Protein AF-0000000075628994 (afdb_homodimer)

Organism: Aeropyrum pernix (strain ATCC 700893 / DSM 11879 / JCM 9820 / NBRC 100138 / K1) (NCBI:txid272557)

Secondary structure (DSSP, 8-state):
--HHHHTHHHHHHHHHHHHHHHHHHHTTTT--TTTS-GGGGGSTTSSSTHHHHHHHHHHHHHHHHHTHHHHHT-SSHHHHHHHHHHHHHHHHHHHHHHS-TTSTTHHHHHHHHHHHHHHHHHHHHHHHHHHS-SHHHHHHHHHHHHHHHHHHHHHHHT--S-HHHHHHHHHHHHHHHHHHHHHHHHH---/--HHHHTHHHHHHHHHHHHHHHHHHHTTTT--TTTS-GGGGGSTTSSSHHHHHHHHHHHHHHHHHHTHHHHHT-SSHHHHHHHHHHHHHHHHHHHHHHS-TTSTTHHHHHHHHHHHHHHHHHHHHHHHHHHS-SHHHHHHHHHHHHHHHHHHHHHHHT--S-HHHHHHHHHHHHHHHHHHHHHHHHH---

Foldseek 3Di:
DLQVLLVLLLVLLVLLVVLLVVLCVQAVVPDDLLAEASLVSLDPPHDPNLSNLVSQLVSLVSQLSSLVLQCVLAPDVLSVVLSVLSNVLSVLSNVLSVAGPPGPPNVVSVVVSLVSLLSSQLSNLVRLCVVPVDDLSVVSNVLSVVQVVVLVVCCVPVRRSYNSRSVVSSSVSSSSSSVSSSVSSVPRPD/DLPVLLVLLLVLLVLLVVLLVVLCVQAVVPDDLLAEASLVSLDPPHDPNLSNLVSQLVSLVSQLSSLVLQCVLAPDVLSVVLSVLSNVLSVLSNVLSVAGPPGDCNVVSVVVSLVSLLSSQLSNLVRLCVVPVDDLSVVSNVLSVVQVVVLVVCCVPVRRSYNSRSVVSSSVSSSSSSVSSSVSSVPRPD

Radius of gyration: 21.58 Å; Cα contacts (8 Å, |Δi|>4): 648; chains: 2; bounding box: 59×48×50 Å

Sequence (380 aa):
MNRPFCILGPAAALVAWLVIGVSWAVNSDWFVFTEHAFSDLGGVKARMPWIYNYGLILVGLLVTLYSLCPYRAAVERLEAFGSGLLLTAGLFLALIGVYPAGTRPHVFVSTWFFLQMDMALVALSLGAYRACRNLANMAALALSLAAFPVYILIGITLGWPSAAVAEAYGIVVIDIVVIILTLDYLRRRVMNRPFCILGPAAALVAWLVIGVSWAVNSDWFVFTEHAFSDLGGVKARMPWIYNYGLILVGLLVTLYSLCPYRAAVERLEAFGSGLLLTAGLFLALIGVYPAGTRPHVFVSTWFFLQMDMALVALSLGAYRACRNLANMAALALSLAAFPVYILIGITLGWPSAAVAEAYGIVVIDIVVIILTLDYLRRRV

InterPro domains:
  IPR009339 Protein of unknown function DUF998 [PF06197] (11-183)

pLDDT: mean 97.24, std 4.62, range [60.12, 98.94]

Nearest PDB structures (foldseek):
  1xwm-assembly1_A-2  TM=1.894E-01  e=5.827E+00  Geobacillus stearothermophilus
  1xwm-assembly1_A-2  TM=1.894E-01  e=4.112E+00  Geobacillus stearothermophilus

Solvent-accessible surface area (backbone atoms only — not comparable to full-atom values): 17589 Å² total; per-residue (Å²): 124,59,55,75,33,35,55,28,42,58,47,24,48,52,49,44,52,48,29,52,49,53,32,46,62,66,28,54,89,75,64,43,65,62,67,34,42,67,52,48,35,28,15,87,84,28,55,68,20,60,51,31,20,54,37,30,30,51,30,10,50,31,33,30,51,18,20,50,18,48,39,71,51,41,82,34,58,45,16,12,17,13,18,26,25,27,28,52,19,10,52,28,37,19,44,32,24,76,26,29,45,91,38,89,53,18,70,58,38,47,54,48,21,55,53,35,37,43,54,11,41,33,33,31,22,47,19,44,23,72,64,46,82,43,69,64,32,46,50,29,27,52,49,35,64,42,48,60,60,50,52,52,51,41,46,74,70,76,42,61,73,13,57,24,47,51,48,48,54,53,50,51,53,52,43,54,35,48,47,51,50,38,55,50,49,69,67,47,92,101,125,59,54,77,32,34,54,28,42,57,46,23,48,52,50,44,54,49,29,52,49,53,32,44,63,67,28,52,88,74,63,42,64,63,68,33,43,66,52,48,37,27,15,89,84,28,56,68,20,59,51,31,19,55,39,31,29,51,29,9,50,31,32,30,51,17,20,50,19,47,39,70,52,43,82,32,57,46,15,12,17,13,17,26,25,28,29,50,19,11,51,28,37,18,43,32,23,74,31,30,45,90,41,86,58,19,66,56,38,47,53,46,22,54,53,36,37,44,54,12,42,34,34,30,22,47,19,44,24,72,64,45,83,45,68,63,32,47,48,29,26,50,48,34,63,42,48,60,59,50,53,51,51,41,46,75,69,75,42,60,73,14,57,24,48,52,47,48,54,53,50,51,53,50,45,54,36,47,46,50,50,38,54,50,50,68,65,47,91,100

Structure (mmCIF, N/CA/C/O backbone):
data_AF-0000000075628994-model_v1
#
loop_
_entity.id
_entity.type
_entity.pdbx_description
1 polymer 'DUF998 domain-containing protein'
#
loop_
_atom_site.group_PDB
_atom_site.id
_atom_site.type_symbol
_atom_site.label_atom_id
_atom_site.label_alt_id
_atom_site.label_comp_id
_atom_site.label_asym_id
_atom_site.label_entity_id
_atom_site.label_seq_id
_atom_site.pdbx_PDB_ins_code
_atom_site.Cartn_x
_atom_site.Cartn_y
_atom_site.Cartn_z
_atom_site.occupancy
_atom_site.B_iso_or_equiv
_atom_site.auth_seq_id
_atom_site.auth_comp_id
_atom_site.auth_asym_id
_atom_site.auth_atom_id
_atom_site.pdbx_PDB_model_num
ATOM 1 N N . MET A 1 1 ? 16.266 14.969 17.188 1 60.25 1 MET A N 1
ATOM 2 C CA . MET A 1 1 ? 17.188 14.68 16.094 1 60.25 1 MET A CA 1
ATOM 3 C C . MET A 1 1 ? 16.766 13.43 15.344 1 60.25 1 MET A C 1
ATOM 5 O O . MET A 1 1 ? 16.469 12.398 15.953 1 60.25 1 MET A O 1
ATOM 9 N N . ASN A 1 2 ? 16.266 13.469 14.039 1 79.12 2 ASN A N 1
ATOM 10 C CA . ASN A 1 2 ? 15.664 12.453 13.172 1 79.12 2 ASN A CA 1
ATOM 11 C C . ASN A 1 2 ? 16.719 11.523 12.578 1 79.12 2 ASN A C 1
ATOM 13 O O . ASN A 1 2 ? 16.391 10.617 11.812 1 79.12 2 ASN A O 1
ATOM 17 N N . ARG A 1 3 ? 17.969 11.602 13.18 1 84.25 3 ARG A N 1
ATOM 18 C CA . ARG A 1 3 ? 19.141 11.031 12.523 1 84.25 3 ARG A CA 1
ATOM 19 C C . ARG A 1 3 ? 19.062 9.508 12.508 1 84.25 3 ARG A C 1
ATOM 21 O O . ARG A 1 3 ? 19.344 8.883 11.484 1 84.25 3 ARG A O 1
ATOM 28 N N . PRO A 1 4 ? 18.625 8.953 13.633 1 90.69 4 PRO A N 1
ATOM 29 C CA . PRO A 1 4 ? 18.672 7.492 13.609 1 90.69 4 PRO A CA 1
ATOM 30 C C . PRO A 1 4 ? 17.781 6.895 12.523 1 90.69 4 PRO A C 1
ATOM 32 O O . PRO A 1 4 ? 18.172 5.922 11.867 1 90.69 4 PRO A O 1
ATOM 35 N N . PHE A 1 5 ? 16.656 7.453 12.305 1 95.88 5 PHE A N 1
ATOM 36 C CA . PHE A 1 5 ? 15.781 6.914 11.281 1 95.88 5 PHE A CA 1
ATOM 37 C C . PHE A 1 5 ? 16.281 7.289 9.883 1 95.88 5 PHE A C 1
ATOM 39 O O . PHE A 1 5 ? 16.094 6.523 8.93 1 95.88 5 PHE A O 1
ATOM 46 N N . CYS A 1 6 ? 16.953 8.391 9.789 1 97.06 6 CYS A N 1
ATOM 47 C CA . CYS A 1 6 ? 17.359 8.883 8.477 1 97.06 6 CYS A CA 1
ATOM 48 C C . CYS A 1 6 ? 18.484 8.039 7.902 1 97.06 6 CYS A C 1
ATOM 50 O O . CYS A 1 6 ? 18.531 7.801 6.695 1 97.06 6 CYS A O 1
ATOM 52 N N . ILE A 1 7 ? 19.344 7.531 8.703 1 96.94 7 ILE A N 1
ATOM 53 C CA . ILE A 1 7 ? 20.484 6.781 8.195 1 96.94 7 ILE A CA 1
ATOM 54 C C . ILE A 1 7 ? 20.031 5.41 7.707 1 96.94 7 ILE A C 1
ATOM 56 O O . ILE A 1 7 ? 20.766 4.723 6.992 1 96.94 7 ILE A O 1
ATOM 60 N N . LEU A 1 8 ? 18.812 5.008 8.078 1 98.44 8 LEU A N 1
ATOM 61 C CA . LEU A 1 8 ? 18.297 3.699 7.703 1 98.44 8 LEU A CA 1
ATOM 62 C C . LEU A 1 8 ? 18.047 3.621 6.203 1 98.44 8 LEU A C 1
ATOM 64 O O . LEU A 1 8 ? 18.078 2.535 5.617 1 98.44 8 LEU A O 1
ATOM 68 N N . GLY A 1 9 ? 17.75 4.762 5.555 1 98.31 9 GLY A N 1
ATOM 69 C CA . GLY A 1 9 ? 17.562 4.766 4.113 1 98.31 9 GLY A CA 1
ATOM 70 C C . GLY A 1 9 ? 18.812 4.344 3.354 1 98.31 9 GLY A C 1
ATOM 71 O O . GLY A 1 9 ? 18.812 3.301 2.693 1 98.31 9 GLY A O 1
ATOM 72 N N . PRO A 1 10 ? 19.906 5.102 3.521 1 98.31 10 PRO A N 1
ATOM 73 C CA . PRO A 1 10 ? 21.172 4.711 2.9 1 98.31 10 PRO A CA 1
ATOM 74 C C . PRO A 1 10 ? 21.656 3.338 3.359 1 98.31 10 PRO A C 1
ATOM 76 O O . PRO A 1 10 ? 22.25 2.594 2.576 1 98.31 10 PRO A O 1
ATOM 79 N N . ALA A 1 11 ? 21.406 3 4.574 1 98.56 11 ALA A N 1
ATOM 80 C CA . ALA A 1 11 ? 21.766 1.673 5.066 1 98.56 11 ALA A CA 1
ATOM 81 C C . ALA A 1 11 ? 21 0.583 4.324 1 98.56 11 ALA A C 1
ATOM 83 O O . ALA A 1 11 ? 21.578 -0.454 3.973 1 98.56 11 ALA A O 1
ATOM 84 N N . ALA A 1 12 ? 19.719 0.81 4.129 1 98.88 12 ALA A N 1
ATOM 85 C CA . ALA A 1 12 ? 18.906 -0.151 3.387 1 98.88 12 ALA A CA 1
ATOM 86 C C . ALA A 1 12 ? 19.453 -0.351 1.975 1 98.8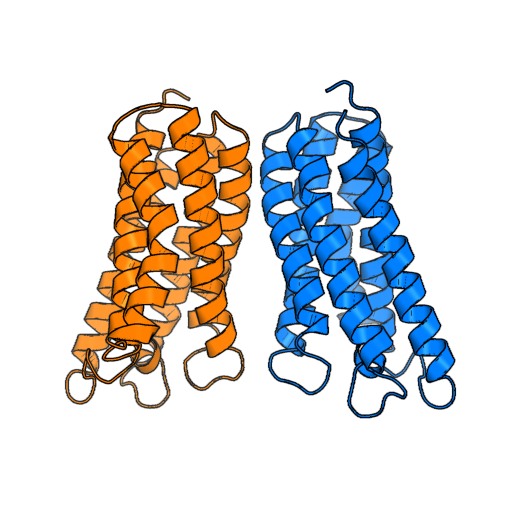8 12 ALA A C 1
ATOM 88 O O . ALA A 1 12 ? 19.5 -1.479 1.478 1 98.88 12 ALA A O 1
ATOM 89 N N . ALA A 1 13 ? 19.812 0.751 1.324 1 98.81 13 ALA A N 1
ATOM 90 C CA . ALA A 1 13 ? 20.406 0.67 -0.012 1 98.81 13 ALA A CA 1
ATOM 91 C C . ALA A 1 13 ? 21.672 -0.179 -0.005 1 98.81 13 ALA A C 1
ATOM 93 O O . ALA A 1 13 ? 21.828 -1.073 -0.839 1 98.81 13 ALA A O 1
ATOM 94 N N . LEU A 1 14 ? 22.516 0.092 0.957 1 98.75 14 LEU A N 1
ATOM 95 C CA . LEU A 1 14 ? 23.766 -0.646 1.066 1 98.75 14 LEU A CA 1
ATOM 96 C C . LEU A 1 14 ? 23.516 -2.129 1.308 1 98.75 14 LEU A C 1
ATOM 98 O O . LEU A 1 14 ? 24.109 -2.984 0.652 1 98.75 14 LEU A O 1
ATOM 102 N N . VAL A 1 15 ? 22.656 -2.445 2.225 1 98.88 15 VAL A N 1
ATOM 103 C CA . VAL A 1 15 ? 22.344 -3.83 2.566 1 98.88 15 VAL A CA 1
ATOM 104 C C . VAL A 1 15 ? 21.719 -4.531 1.363 1 98.88 15 VAL A C 1
ATOM 106 O O . VAL A 1 15 ? 22 -5.707 1.107 1 98.88 15 VAL A O 1
ATOM 109 N N . ALA A 1 16 ? 20.875 -3.828 0.621 1 98.88 16 ALA A N 1
ATOM 110 C CA . ALA A 1 16 ? 20.25 -4.418 -0.56 1 98.88 16 ALA A CA 1
ATOM 111 C C . ALA A 1 16 ? 21.297 -4.875 -1.568 1 98.88 16 ALA A C 1
ATOM 113 O O . ALA A 1 16 ? 21.25 -6 -2.062 1 98.88 16 ALA A O 1
ATOM 114 N N . TRP A 1 17 ? 22.234 -4.023 -1.852 1 98.88 17 TRP A N 1
ATOM 115 C CA . TRP A 1 17 ? 23.25 -4.363 -2.826 1 98.88 17 TRP A CA 1
ATOM 116 C C . TRP A 1 17 ? 24.172 -5.457 -2.289 1 98.88 17 TRP A C 1
ATOM 118 O O . TRP A 1 17 ? 24.672 -6.293 -3.051 1 98.88 17 TRP A O 1
ATOM 128 N N . LEU A 1 18 ? 24.422 -5.449 -1.007 1 98.88 18 LEU A N 1
ATOM 129 C CA . LEU A 1 18 ? 25.203 -6.52 -0.403 1 98.88 18 LEU A CA 1
ATOM 130 C C . LEU A 1 18 ? 24.484 -7.859 -0.53 1 98.88 18 LEU A C 1
ATOM 132 O O . LEU A 1 18 ? 25.109 -8.867 -0.871 1 98.88 18 LEU A O 1
ATOM 136 N N . VAL A 1 19 ? 23.219 -7.875 -0.235 1 98.88 19 VAL 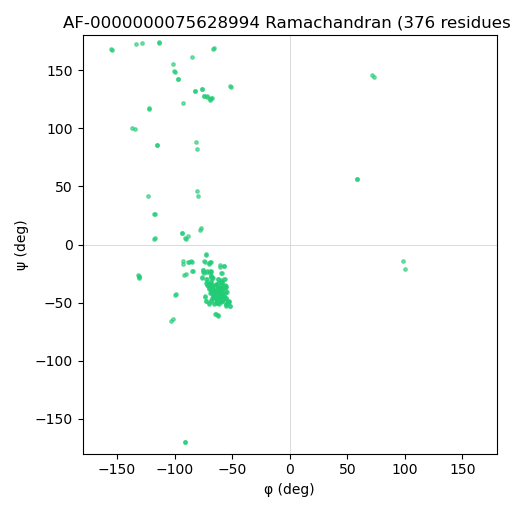A N 1
ATOM 137 C CA . VAL A 1 19 ? 22.406 -9.078 -0.336 1 98.88 19 VAL A CA 1
ATOM 138 C C . VAL A 1 19 ? 22.422 -9.602 -1.771 1 98.88 19 VAL A C 1
ATOM 140 O O . VAL A 1 19 ? 22.656 -10.789 -2.002 1 98.88 19 VAL A O 1
ATOM 143 N N . ILE A 1 20 ? 22.188 -8.695 -2.752 1 98.81 20 ILE A N 1
ATOM 144 C CA . ILE A 1 20 ? 22.203 -9.07 -4.164 1 98.81 20 ILE A CA 1
ATOM 145 C C . ILE A 1 20 ? 23.578 -9.594 -4.551 1 98.81 20 ILE A C 1
ATOM 147 O O . ILE A 1 20 ? 23.688 -10.648 -5.184 1 98.81 20 ILE A O 1
ATOM 151 N N . GLY A 1 21 ? 24.609 -8.875 -4.137 1 98.81 21 GLY A N 1
ATOM 152 C CA . GLY A 1 21 ? 25.969 -9.258 -4.477 1 98.81 21 GLY A CA 1
ATOM 153 C C . GLY A 1 21 ? 26.375 -10.602 -3.906 1 98.81 21 GLY A C 1
ATOM 154 O O . GLY A 1 21 ? 26.953 -11.438 -4.609 1 98.81 21 GLY A O 1
ATOM 155 N N . VAL A 1 22 ? 26.109 -10.828 -2.633 1 98.88 22 VAL A N 1
ATOM 156 C CA . VAL A 1 22 ? 26.453 -12.094 -1.985 1 98.88 22 VAL A CA 1
ATOM 157 C C . VAL A 1 22 ? 25.656 -13.234 -2.613 1 98.88 22 VAL A C 1
ATOM 159 O O . VAL A 1 22 ? 26.203 -14.305 -2.883 1 98.88 22 VAL A O 1
ATOM 162 N N . SER A 1 23 ? 24.375 -13.031 -2.859 1 98.88 23 SER A N 1
ATOM 163 C CA . SER A 1 23 ? 23.547 -14.047 -3.506 1 98.88 23 SER A CA 1
ATOM 164 C C . SER A 1 23 ? 24.078 -14.375 -4.898 1 98.88 23 SER A C 1
ATOM 166 O O . SER A 1 23 ? 24.078 -15.539 -5.305 1 98.88 23 SER A O 1
ATOM 168 N N . TRP A 1 24 ? 24.438 -13.297 -5.598 1 98.69 24 TRP A N 1
ATOM 169 C CA . TRP A 1 24 ? 25 -13.477 -6.934 1 98.69 24 TRP A CA 1
ATOM 170 C C . TRP A 1 24 ? 26.297 -14.273 -6.875 1 98.69 24 TRP A C 1
ATOM 172 O O . TRP A 1 24 ? 26.516 -15.188 -7.672 1 98.69 24 TRP A O 1
ATOM 182 N N . ALA A 1 25 ? 27.156 -13.992 -5.957 1 98.69 25 ALA A N 1
ATOM 183 C CA . ALA A 1 25 ? 28.438 -14.672 -5.816 1 98.69 25 ALA A CA 1
ATOM 184 C C . ALA A 1 25 ? 28.234 -16.156 -5.551 1 98.69 25 ALA A C 1
ATOM 186 O O . ALA A 1 25 ? 28.938 -17 -6.125 1 98.69 25 ALA A O 1
ATOM 187 N N . VAL A 1 26 ? 27.266 -16.547 -4.742 1 98.5 26 VAL A N 1
ATOM 188 C CA . VAL A 1 26 ? 26.984 -17.922 -4.355 1 98.5 26 VAL A CA 1
ATOM 189 C C . VAL A 1 26 ? 26.391 -18.672 -5.539 1 98.5 26 VAL A C 1
ATOM 191 O O . VAL A 1 26 ? 26.5 -19.906 -5.633 1 98.5 26 VAL A O 1
ATOM 194 N N . ASN A 1 27 ? 25.812 -17.953 -6.441 1 98.75 27 ASN A N 1
ATOM 195 C CA . ASN A 1 27 ? 25.125 -18.562 -7.57 1 98.75 27 ASN A CA 1
ATOM 196 C C . ASN A 1 27 ? 25.766 -18.188 -8.898 1 98.75 27 ASN A C 1
ATOM 198 O O . ASN A 1 27 ? 25.094 -18.109 -9.93 1 98.75 27 ASN A O 1
ATOM 202 N N . SER A 1 28 ? 27.047 -17.875 -8.867 1 98.06 28 SER A N 1
ATOM 203 C CA . SER A 1 28 ? 27.766 -17.328 -10.023 1 98.06 28 SER A CA 1
ATOM 204 C C . SER A 1 28 ? 27.906 -18.375 -11.125 1 98.06 28 SER A C 1
ATOM 206 O O . SER A 1 28 ? 28.172 -18.047 -12.273 1 98.06 28 SER A O 1
ATOM 208 N N . ASP A 1 29 ? 27.688 -19.547 -10.82 1 98.19 29 ASP A N 1
ATOM 209 C CA . ASP A 1 29 ? 27.859 -20.625 -11.797 1 98.19 29 ASP A CA 1
ATOM 210 C C . ASP A 1 29 ? 26.719 -20.641 -12.805 1 98.19 29 ASP A C 1
ATOM 212 O O . ASP A 1 29 ? 26.875 -21.141 -13.922 1 98.19 29 ASP A O 1
ATOM 216 N N . TRP A 1 30 ? 25.531 -20.094 -12.438 1 98.06 30 TRP A N 1
ATOM 217 C CA . TRP A 1 30 ? 24.422 -20.203 -13.375 1 98.06 30 TRP A CA 1
ATOM 218 C C . TRP A 1 30 ? 23.734 -18.844 -13.562 1 98.06 30 TRP A C 1
ATOM 220 O O . TRP A 1 30 ? 23.078 -18.609 -14.578 1 98.06 30 TRP A O 1
ATOM 230 N N . PHE A 1 31 ? 23.797 -17.938 -12.586 1 98.44 31 PHE A N 1
ATOM 231 C CA . PHE A 1 31 ? 23.094 -16.672 -12.672 1 98.44 31 PHE A CA 1
ATOM 232 C C . PHE A 1 31 ? 23.766 -15.75 -13.688 1 98.44 31 PHE A C 1
ATOM 234 O O . PHE A 1 31 ? 24.969 -15.453 -13.562 1 98.44 31 PHE A O 1
ATOM 241 N N . VAL A 1 32 ? 22.969 -15.281 -14.586 1 98.56 32 VAL A N 1
ATOM 242 C CA . VAL A 1 32 ? 23.422 -14.328 -15.602 1 98.56 32 VAL A CA 1
ATOM 243 C C . VAL A 1 32 ? 22.594 -13.047 -15.516 1 98.56 32 VAL A C 1
ATOM 245 O O . VAL A 1 32 ? 21.391 -13.062 -15.766 1 98.56 32 VAL A O 1
ATOM 248 N N . PHE A 1 33 ? 23.203 -11.922 -15.203 1 98.19 33 PHE A N 1
ATOM 249 C CA . PHE A 1 33 ? 22.594 -10.633 -14.93 1 98.19 33 PHE A CA 1
ATOM 250 C C . PHE A 1 33 ? 21.703 -10.188 -16.094 1 98.19 33 PHE A C 1
ATOM 252 O O . PHE A 1 33 ? 20.609 -9.656 -15.883 1 98.19 33 PHE A O 1
ATOM 259 N N . THR A 1 34 ? 22.078 -10.484 -17.328 1 98.06 34 THR A N 1
ATOM 260 C CA . THR A 1 34 ? 21.359 -10.023 -18.516 1 98.06 34 THR A CA 1
ATOM 261 C C . THR A 1 34 ? 20.344 -11.07 -18.969 1 98.06 34 THR A C 1
ATOM 263 O O . THR A 1 34 ? 19.734 -10.922 -20.031 1 98.06 34 THR A O 1
ATOM 266 N N . GLU A 1 35 ? 20.109 -12.117 -18.156 1 97.94 35 GLU A N 1
ATOM 267 C CA . GLU A 1 35 ? 19.188 -13.164 -18.562 1 97.94 35 GLU A CA 1
ATOM 268 C C . GLU A 1 35 ? 18.172 -13.477 -17.469 1 97.94 35 GLU A C 1
ATOM 270 O O . GLU A 1 35 ? 17.047 -13.922 -17.75 1 97.94 35 GLU A O 1
ATOM 275 N N . HIS A 1 36 ? 18.562 -13.258 -16.297 1 98.12 36 HIS A N 1
ATOM 276 C CA . HIS A 1 36 ? 17.766 -13.727 -15.172 1 98.12 36 HIS A CA 1
ATOM 277 C C . HIS A 1 36 ? 17.188 -12.555 -14.375 1 98.12 36 HIS A C 1
ATOM 279 O O . HIS A 1 36 ? 17.406 -11.391 -14.734 1 98.12 36 HIS A O 1
ATOM 285 N N . ALA A 1 37 ? 16.375 -12.859 -13.445 1 97.94 37 ALA A N 1
ATOM 286 C CA . ALA A 1 37 ? 15.852 -11.891 -12.484 1 97.94 37 ALA A CA 1
ATOM 287 C C . ALA A 1 37 ? 16.609 -11.977 -11.156 1 97.94 37 ALA A C 1
ATOM 289 O O . ALA A 1 37 ? 17.062 -13.055 -10.766 1 97.94 37 ALA A O 1
ATOM 290 N N . PHE A 1 38 ? 16.734 -10.773 -10.43 1 98.31 38 PHE A N 1
ATOM 291 C CA . PHE A 1 38 ? 17.344 -10.82 -9.102 1 98.31 38 PHE A CA 1
ATOM 292 C C . PHE A 1 38 ? 16.609 -11.812 -8.211 1 98.31 38 PHE A C 1
ATOM 294 O O . PHE A 1 38 ? 17.25 -12.523 -7.418 1 98.31 38 PHE A O 1
ATOM 301 N N . SER A 1 39 ? 15.289 -11.898 -8.359 1 97.12 39 SER A N 1
ATOM 302 C CA . SER A 1 39 ? 14.508 -12.758 -7.477 1 97.12 39 SER A CA 1
ATOM 303 C C . SER A 1 39 ? 14.781 -14.234 -7.754 1 97.12 39 SER A C 1
ATOM 305 O O . SER A 1 39 ? 14.461 -15.094 -6.934 1 97.12 39 SER A O 1
ATOM 307 N N . ASP A 1 40 ? 15.367 -14.602 -8.906 1 98.12 40 ASP A N 1
ATOM 308 C CA . ASP A 1 40 ? 15.812 -15.969 -9.156 1 98.12 40 ASP A CA 1
ATOM 309 C C . ASP A 1 40 ? 16.828 -16.406 -8.109 1 98.12 40 ASP A C 1
ATOM 311 O O . ASP A 1 40 ? 16.953 -17.609 -7.824 1 98.12 40 ASP A O 1
ATOM 315 N N . LEU A 1 41 ? 17.5 -15.445 -7.52 1 98.44 41 LEU A N 1
ATOM 316 C CA . LEU A 1 41 ? 18.516 -15.711 -6.508 1 98.44 41 LEU A CA 1
ATOM 317 C C . LEU A 1 41 ? 17.875 -16.156 -5.203 1 98.44 41 LEU A C 1
ATOM 319 O O . LEU A 1 41 ? 18.562 -16.609 -4.285 1 98.44 41 LEU A O 1
ATOM 323 N N . GLY A 1 42 ? 16.594 -16.078 -5.105 1 98.19 42 GLY A N 1
ATOM 324 C CA . GLY A 1 42 ? 15.82 -16.547 -3.963 1 98.19 42 GLY A CA 1
ATOM 325 C C . GLY A 1 42 ? 14.852 -17.656 -4.312 1 98.19 42 GLY A C 1
ATOM 326 O O . GLY A 1 42 ? 14.023 -18.047 -3.488 1 98.19 42 GLY A O 1
ATOM 327 N N . GLY A 1 43 ? 14.953 -18.062 -5.566 1 97.38 43 GLY A N 1
ATOM 328 C CA . GLY A 1 43 ? 14.023 -19.062 -6.059 1 97.38 43 GLY A CA 1
ATOM 329 C C . GLY A 1 43 ? 14.531 -20.484 -5.887 1 97.38 43 GLY A C 1
ATOM 330 O O . GLY A 1 43 ? 15.516 -20.719 -5.184 1 97.38 43 GLY A O 1
ATOM 331 N N . VAL A 1 44 ? 13.875 -21.484 -6.473 1 95.06 44 VAL A N 1
ATOM 332 C CA . VAL A 1 44 ? 14.086 -22.906 -6.258 1 95.06 44 VAL A CA 1
ATOM 333 C C . VAL A 1 44 ? 15.445 -23.328 -6.812 1 95.06 44 VAL A C 1
ATOM 335 O O . VAL A 1 44 ? 16.094 -24.219 -6.273 1 95.06 44 VAL A O 1
ATOM 338 N N . LYS A 1 45 ? 15.945 -22.688 -7.754 1 95.81 45 LYS A N 1
ATOM 339 C CA . LYS A 1 45 ? 17.203 -23.062 -8.391 1 95.81 45 LYS A CA 1
ATOM 340 C C . LYS A 1 45 ? 18.391 -22.469 -7.637 1 95.81 45 LYS A C 1
ATOM 342 O O . LYS A 1 45 ? 19.547 -22.859 -7.871 1 95.81 45 LYS A O 1
ATOM 347 N N . ALA A 1 46 ? 18.156 -21.578 -6.82 1 98.19 46 ALA A N 1
ATOM 348 C CA . ALA A 1 46 ? 19.234 -20.828 -6.188 1 98.19 46 ALA A CA 1
ATOM 349 C C . ALA A 1 46 ? 19.922 -21.641 -5.102 1 98.19 46 ALA A C 1
ATOM 351 O O . ALA A 1 46 ? 19.25 -22.359 -4.344 1 98.19 46 ALA A O 1
ATOM 352 N N . ARG A 1 47 ? 21.281 -21.625 -5.121 1 98.19 47 ARG A N 1
ATOM 353 C CA . ARG A 1 47 ? 22.047 -22.078 -3.971 1 98.19 47 ARG A CA 1
ATOM 354 C C . ARG A 1 47 ? 21.906 -21.109 -2.797 1 98.19 47 ARG A C 1
ATOM 356 O O . ARG A 1 47 ? 22.109 -19.906 -2.951 1 98.19 47 ARG A O 1
ATOM 363 N N . MET A 1 48 ? 21.484 -21.625 -1.627 1 98.44 48 MET A N 1
ATOM 364 C CA . MET A 1 48 ? 21.297 -20.844 -0.404 1 98.44 48 MET A CA 1
ATOM 365 C C . MET A 1 48 ? 20.297 -19.703 -0.632 1 98.44 48 MET A C 1
ATOM 367 O O . MET A 1 48 ? 20.625 -18.531 -0.388 1 98.44 48 MET A O 1
ATOM 371 N N . PRO A 1 49 ? 19.078 -19.969 -1.078 1 98.56 49 PRO A N 1
ATOM 372 C CA . PRO A 1 49 ? 18.094 -18.938 -1.417 1 98.56 49 PRO A CA 1
ATOM 373 C C . PRO A 1 49 ? 17.734 -18.062 -0.225 1 98.56 49 PRO A C 1
ATOM 375 O O . PRO A 1 49 ? 17.203 -16.953 -0.406 1 98.56 49 PRO A O 1
ATOM 378 N N . TRP A 1 50 ? 17.984 -18.484 0.98 1 98.38 50 TRP A N 1
ATOM 379 C CA . TRP A 1 50 ? 17.625 -17.75 2.182 1 98.38 50 TRP A CA 1
ATOM 380 C C . TRP A 1 50 ? 18.453 -16.469 2.318 1 98.38 50 TRP A C 1
ATOM 382 O O . TRP A 1 50 ? 18.047 -15.531 2.998 1 98.38 50 TRP A O 1
ATOM 392 N N . ILE A 1 51 ? 19.609 -16.391 1.689 1 98.81 51 ILE A N 1
ATOM 393 C CA . ILE A 1 51 ? 20.422 -15.172 1.72 1 98.81 51 ILE A CA 1
ATOM 394 C C . ILE A 1 51 ? 19.641 -14.031 1.07 1 98.81 51 ILE A C 1
ATOM 396 O O . ILE A 1 51 ? 19.516 -12.945 1.646 1 98.81 51 ILE A O 1
ATOM 400 N N . TYR A 1 52 ? 19.125 -14.312 -0.068 1 98.81 52 TYR A N 1
ATOM 401 C CA . TYR A 1 52 ? 18.359 -13.305 -0.791 1 98.81 52 TYR A CA 1
ATOM 402 C C . TYR A 1 52 ? 17.047 -12.992 -0.078 1 98.81 52 TYR A C 1
ATOM 404 O O . TYR A 1 52 ? 16.734 -11.828 0.171 1 98.81 52 TYR A O 1
ATOM 412 N N . ASN A 1 53 ? 16.328 -14.031 0.305 1 98.81 53 ASN A N 1
ATOM 413 C CA . ASN A 1 53 ? 14.969 -13.859 0.822 1 98.81 53 ASN A CA 1
ATOM 414 C C . ASN A 1 53 ? 14.969 -13.203 2.199 1 98.81 53 ASN A C 1
ATOM 416 O O . ASN A 1 53 ? 14.25 -12.234 2.43 1 98.81 53 ASN A O 1
ATOM 420 N N . TYR A 1 54 ? 15.734 -13.672 3.137 1 98.75 54 TYR A N 1
ATOM 421 C CA . TYR A 1 54 ? 15.797 -13.039 4.449 1 98.75 54 TYR A CA 1
ATOM 422 C C . TYR A 1 54 ? 16.469 -11.672 4.359 1 98.75 54 TYR A C 1
ATOM 424 O O . TYR A 1 54 ? 16.172 -10.773 5.141 1 98.75 54 TYR A O 1
ATOM 432 N N . GLY A 1 55 ? 17.438 -11.555 3.398 1 98.88 55 GLY A N 1
ATOM 433 C CA . GLY A 1 55 ? 18.016 -10.258 3.135 1 98.88 55 GLY A CA 1
ATOM 434 C C . GLY A 1 55 ? 17 -9.211 2.729 1 98.88 55 GLY A C 1
ATOM 435 O O . GLY A 1 55 ? 17.016 -8.086 3.24 1 98.88 55 GLY A O 1
ATOM 436 N N . LEU A 1 56 ? 16.125 -9.602 1.857 1 98.88 56 LEU A N 1
ATOM 437 C CA . LEU A 1 56 ? 15.109 -8.656 1.401 1 98.88 56 LEU A CA 1
ATOM 438 C C . LEU A 1 56 ? 14.133 -8.328 2.523 1 98.88 56 LEU A C 1
ATOM 440 O O . LEU A 1 56 ? 13.633 -7.199 2.607 1 98.88 56 LEU A O 1
ATOM 444 N N . ILE A 1 57 ? 13.789 -9.305 3.375 1 98.94 57 ILE A N 1
ATOM 445 C CA . ILE A 1 57 ? 12.953 -9.023 4.535 1 98.94 57 ILE A CA 1
ATOM 446 C C . ILE A 1 57 ? 13.609 -7.961 5.41 1 98.94 57 ILE A C 1
ATOM 448 O O . ILE A 1 57 ? 12.961 -6.996 5.82 1 98.94 57 ILE A O 1
ATOM 452 N N . LEU A 1 58 ? 14.898 -8.125 5.641 1 98.88 58 LEU A N 1
ATOM 453 C CA . LEU A 1 58 ? 15.641 -7.16 6.441 1 98.88 58 LEU A CA 1
ATOM 454 C C . LEU A 1 58 ? 15.641 -5.785 5.781 1 98.88 58 LEU A C 1
ATOM 456 O O . LEU A 1 58 ? 15.375 -4.773 6.438 1 98.88 58 LEU A O 1
ATOM 460 N N . VAL A 1 59 ? 15.961 -5.734 4.48 1 98.94 59 VAL A N 1
ATOM 461 C CA . VAL A 1 59 ? 15.992 -4.469 3.758 1 98.94 59 VAL A CA 1
ATOM 462 C C . VAL A 1 59 ? 14.617 -3.805 3.822 1 98.94 59 VAL A C 1
ATOM 464 O O . VAL A 1 59 ? 14.516 -2.596 4.039 1 98.94 59 VAL A O 1
ATOM 467 N N . GLY A 1 60 ? 13.562 -4.613 3.568 1 98.94 60 GLY A N 1
ATOM 468 C CA . GLY A 1 60 ? 12.211 -4.09 3.662 1 98.94 60 GLY A CA 1
ATOM 469 C C . GLY A 1 60 ? 11.898 -3.477 5.016 1 98.94 60 GLY A C 1
ATOM 470 O O . GLY A 1 60 ? 11.258 -2.424 5.094 1 98.94 60 GLY A O 1
ATOM 471 N N . LEU A 1 61 ? 12.312 -4.078 6.09 1 98.81 61 LEU A N 1
ATOM 472 C CA . LEU A 1 61 ? 12.102 -3.561 7.438 1 98.81 61 LEU A CA 1
ATOM 473 C C . LEU A 1 61 ? 12.875 -2.26 7.648 1 98.81 61 LEU A C 1
ATOM 475 O O . LEU A 1 61 ? 12.367 -1.331 8.281 1 98.81 61 LEU A O 1
ATOM 479 N N . LEU A 1 62 ? 14.102 -2.219 7.121 1 98.88 62 LEU A N 1
ATOM 480 C CA . LEU A 1 62 ? 14.875 -0.986 7.199 1 98.88 62 LEU A CA 1
ATOM 481 C C . LEU A 1 62 ? 14.164 0.153 6.48 1 98.88 62 LEU A C 1
ATOM 483 O O . LEU A 1 62 ? 14.109 1.275 6.988 1 98.88 62 LEU A O 1
ATOM 487 N N . VAL A 1 63 ? 13.641 -0.159 5.316 1 98.94 63 VAL A N 1
ATOM 488 C CA . VAL A 1 63 ? 12.922 0.845 4.543 1 98.94 63 VAL A CA 1
ATOM 489 C C . VAL A 1 63 ? 11.664 1.276 5.293 1 98.94 63 VAL A C 1
ATOM 491 O O . VAL A 1 63 ? 11.336 2.465 5.336 1 98.94 63 VAL A O 1
ATOM 494 N N . THR A 1 64 ? 10.969 0.334 5.863 1 98.88 64 THR A N 1
ATOM 495 C CA . THR A 1 64 ? 9.773 0.627 6.648 1 98.88 64 THR A CA 1
ATOM 496 C C . THR A 1 64 ? 10.102 1.581 7.793 1 98.88 64 THR A C 1
ATOM 498 O O . THR A 1 64 ? 9.406 2.58 7.992 1 98.88 64 THR A O 1
ATOM 501 N N . LEU A 1 65 ? 11.148 1.338 8.492 1 98.69 65 LEU A N 1
ATOM 502 C CA . LEU A 1 65 ? 11.555 2.199 9.594 1 98.69 65 LEU A CA 1
ATOM 503 C C . LEU A 1 65 ? 12.055 3.545 9.078 1 98.69 65 LEU A C 1
ATOM 505 O O . LEU A 1 65 ? 11.852 4.578 9.719 1 98.69 65 LEU A O 1
ATOM 509 N N . TYR A 1 66 ? 12.781 3.504 7.934 1 98.75 66 TYR A N 1
ATOM 510 C CA . TYR A 1 66 ? 13.258 4.742 7.324 1 98.75 66 TYR A CA 1
ATOM 511 C C . TYR A 1 66 ? 12.094 5.688 7.039 1 98.75 66 TYR A C 1
ATOM 513 O O . TYR A 1 66 ? 12.258 6.91 7.055 1 98.75 66 TYR A O 1
ATOM 521 N N . SER A 1 67 ? 10.867 5.156 6.77 1 98.75 67 SER A N 1
ATOM 522 C CA . SER A 1 67 ? 9.711 5.996 6.465 1 98.75 67 SER A CA 1
ATOM 523 C C . SER A 1 67 ? 9.438 6.988 7.59 1 98.75 67 SER A C 1
ATOM 525 O O . SER A 1 67 ? 8.789 8.016 7.375 1 98.75 67 SER A O 1
ATOM 527 N N . LEU A 1 68 ? 9.953 6.781 8.797 1 98.19 68 LEU A N 1
ATOM 528 C CA . LEU A 1 68 ? 9.789 7.688 9.93 1 98.19 68 LEU A CA 1
ATOM 529 C C . LEU A 1 68 ? 10.68 8.914 9.781 1 98.19 68 LEU A C 1
ATOM 531 O O . LEU A 1 68 ? 10.438 9.938 10.422 1 98.19 68 LEU A O 1
ATOM 535 N N . CYS A 1 69 ? 11.742 8.805 8.977 1 98.06 69 CYS A N 1
ATOM 536 C CA . CYS A 1 69 ? 12.641 9.938 8.773 1 98.06 69 CYS A CA 1
ATOM 537 C C . CYS A 1 69 ? 11.914 11.078 8.062 1 98.06 69 CYS A C 1
ATOM 539 O O . CYS A 1 69 ? 11.781 12.172 8.609 1 98.06 69 CYS A O 1
ATOM 541 N N . PRO A 1 70 ? 11.391 10.852 6.84 1 98.12 70 PRO A N 1
ATOM 542 C CA . PRO A 1 70 ? 10.656 11.953 6.215 1 98.12 70 PRO A CA 1
ATOM 543 C C . PRO A 1 70 ? 9.422 12.367 7.02 1 98.12 70 PRO A C 1
ATOM 545 O O . PRO A 1 70 ? 9.039 13.539 6.996 1 98.12 70 PRO A O 1
ATOM 548 N N . TYR A 1 71 ? 8.805 11.477 7.73 1 98 71 TYR A N 1
ATOM 549 C CA . TYR A 1 71 ? 7.656 11.812 8.562 1 98 71 TYR A CA 1
ATOM 550 C C . TYR A 1 71 ? 8.039 12.828 9.633 1 98 71 TYR A C 1
ATOM 552 O O . TYR A 1 71 ? 7.371 13.844 9.805 1 98 71 TYR A O 1
ATOM 560 N N . ARG A 1 72 ? 9.086 12.531 10.344 1 96.94 72 ARG A N 1
ATOM 561 C CA . ARG A 1 72 ? 9.508 13.375 11.453 1 96.94 72 ARG A CA 1
ATOM 562 C C . ARG A 1 72 ? 10.125 14.68 10.945 1 96.94 72 ARG A C 1
ATOM 564 O O . ARG A 1 72 ? 10.008 15.719 11.602 1 96.94 72 ARG A O 1
ATOM 571 N N . ALA A 1 73 ? 10.734 14.617 9.773 1 96.62 73 ALA A N 1
ATOM 572 C CA . ALA A 1 73 ? 11.43 15.781 9.227 1 96.62 73 ALA A CA 1
ATOM 573 C C . ALA A 1 73 ? 10.492 16.625 8.367 1 96.62 73 ALA A C 1
ATOM 575 O O . ALA A 1 73 ? 10.906 17.625 7.793 1 96.62 73 ALA A O 1
ATOM 576 N N . ALA A 1 74 ? 9.258 16.266 8.336 1 96.56 74 ALA A N 1
ATOM 577 C CA . ALA A 1 74 ? 8.328 16.859 7.375 1 96.56 74 ALA A CA 1
ATOM 578 C C . ALA A 1 74 ? 8.078 18.328 7.699 1 96.56 74 ALA A C 1
ATOM 580 O O . ALA A 1 74 ? 7.734 18.672 8.836 1 96.56 74 ALA A O 1
ATOM 581 N N . VAL A 1 75 ? 8.289 19.141 6.742 1 96 75 VAL A N 1
ATOM 582 C CA . VAL A 1 75 ? 7.914 20.547 6.762 1 96 75 VAL A CA 1
ATOM 583 C C . VAL A 1 75 ? 6.598 20.734 6.008 1 96 75 VAL A C 1
ATOM 585 O O . VAL A 1 75 ? 5.707 21.453 6.477 1 96 75 VAL A O 1
ATOM 588 N N . GLU A 1 76 ? 6.551 20.031 4.871 1 97.06 76 GLU A N 1
ATOM 589 C CA . GLU A 1 76 ? 5.344 20.016 4.051 1 97.06 76 GLU A CA 1
ATOM 590 C C . GLU A 1 76 ? 4.5 18.781 4.34 1 97.06 76 GLU A C 1
ATOM 592 O O . GLU A 1 76 ? 5.035 17.688 4.531 1 97.06 76 GLU A O 1
ATOM 597 N N . ARG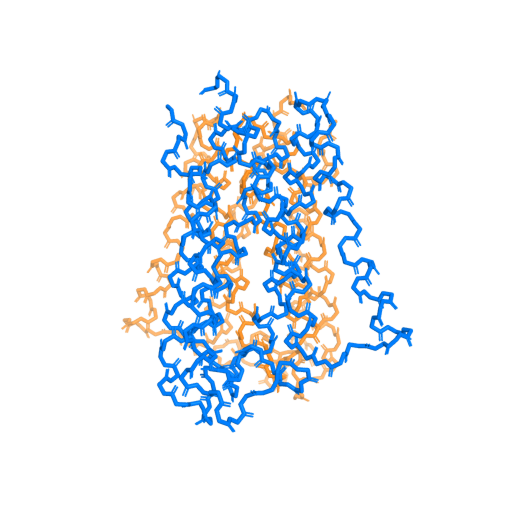 A 1 77 ? 3.178 18.859 4.359 1 97 77 ARG A N 1
ATOM 598 C CA . ARG A 1 77 ? 2.273 17.75 4.602 1 97 77 ARG A CA 1
ATOM 599 C C . ARG A 1 77 ? 2.48 16.641 3.572 1 97 77 ARG A C 1
ATOM 601 O O . ARG A 1 77 ? 2.309 15.461 3.879 1 97 77 ARG A O 1
ATOM 608 N N . LEU A 1 78 ? 2.842 17.078 2.395 1 98.44 78 LEU A N 1
ATOM 609 C CA . LEU A 1 78 ? 3.07 16.109 1.318 1 98.44 78 LEU A CA 1
ATOM 610 C C . LEU A 1 78 ? 4.168 15.125 1.696 1 98.44 78 LEU A C 1
ATOM 612 O O . LEU A 1 78 ? 4.137 13.969 1.273 1 98.44 78 LEU A O 1
ATOM 616 N N . GLU A 1 79 ? 5.133 15.531 2.48 1 98.62 79 GLU A N 1
ATOM 617 C CA . GLU A 1 79 ? 6.191 14.641 2.945 1 98.62 79 GLU A CA 1
ATOM 618 C C . GLU A 1 79 ? 5.648 13.594 3.912 1 98.62 79 GLU A C 1
ATOM 620 O O . GLU A 1 79 ? 6.078 12.438 3.887 1 98.62 79 GLU A O 1
ATOM 625 N N . ALA A 1 80 ? 4.727 14.047 4.789 1 98.75 80 ALA A N 1
ATOM 626 C CA . ALA A 1 80 ? 4.074 13.086 5.672 1 98.75 80 ALA A CA 1
ATOM 627 C C . ALA A 1 80 ? 3.229 12.094 4.871 1 98.75 80 ALA A C 1
ATOM 629 O O . ALA A 1 80 ? 3.25 10.891 5.141 1 98.75 80 ALA A O 1
ATOM 630 N N . PHE A 1 81 ? 2.514 12.641 3.9 1 98.88 81 PHE A N 1
ATOM 631 C CA . PHE A 1 81 ? 1.747 11.82 2.975 1 98.88 81 PHE A CA 1
ATOM 632 C C . PHE A 1 81 ? 2.643 10.789 2.301 1 98.88 81 PHE A C 1
ATOM 634 O O . PHE A 1 81 ? 2.33 9.594 2.295 1 98.88 81 PHE A O 1
ATOM 641 N N . GLY A 1 82 ? 3.742 11.227 1.751 1 98.94 82 GLY A N 1
ATOM 642 C CA . GLY A 1 82 ? 4.695 10.359 1.08 1 98.94 82 GLY A CA 1
ATOM 643 C C . GLY A 1 82 ? 5.309 9.32 2.002 1 98.94 82 GLY A C 1
ATOM 644 O O . GLY A 1 82 ? 5.621 8.211 1.574 1 98.94 82 GLY A O 1
ATOM 645 N N . SER A 1 83 ? 5.492 9.703 3.301 1 98.81 83 SER A N 1
ATOM 646 C CA . SER A 1 83 ? 6.035 8.758 4.277 1 98.81 83 SER A CA 1
ATOM 647 C C . SER A 1 83 ? 5.09 7.582 4.496 1 98.81 83 SER A C 1
ATOM 649 O O . SER A 1 83 ? 5.539 6.461 4.742 1 98.81 83 SER A O 1
ATOM 651 N N . GLY A 1 84 ? 3.764 7.82 4.449 1 98.88 84 GLY A N 1
ATOM 652 C CA . GLY A 1 84 ? 2.811 6.723 4.5 1 98.88 84 GLY A CA 1
ATOM 653 C C . GLY A 1 84 ? 2.936 5.766 3.332 1 98.88 84 GLY A C 1
ATOM 654 O O . GLY A 1 84 ? 2.885 4.547 3.512 1 98.88 84 GLY A O 1
ATOM 655 N N . LEU A 1 85 ? 3.117 6.344 2.154 1 98.94 85 LEU A N 1
ATOM 656 C CA . LEU A 1 85 ? 3.332 5.531 0.961 1 98.94 85 LEU A CA 1
ATOM 657 C C . LEU A 1 85 ? 4.621 4.727 1.075 1 98.94 85 LEU A C 1
ATOM 659 O O . LEU A 1 85 ? 4.664 3.555 0.694 1 98.94 85 LEU A O 1
ATOM 663 N N . LEU A 1 86 ? 5.668 5.367 1.614 1 98.94 86 LEU A N 1
ATOM 664 C CA . LEU A 1 86 ? 6.98 4.738 1.75 1 98.94 86 LEU A CA 1
ATOM 665 C C . LEU A 1 86 ? 6.926 3.572 2.729 1 98.94 86 LEU A C 1
ATOM 667 O O . LEU A 1 86 ? 7.57 2.545 2.514 1 98.94 86 LEU A O 1
ATOM 671 N N . LEU A 1 87 ? 6.168 3.758 3.807 1 98.94 87 LEU A N 1
ATOM 672 C CA . LEU A 1 87 ? 5.984 2.666 4.758 1 98.94 87 LEU A CA 1
ATOM 673 C C . LEU A 1 87 ? 5.441 1.423 4.062 1 98.94 87 LEU A C 1
ATOM 675 O O . LEU A 1 87 ? 5.957 0.32 4.262 1 98.94 87 LEU A O 1
ATOM 679 N N . THR A 1 88 ? 4.434 1.639 3.219 1 98.94 88 THR A N 1
ATOM 680 C CA . THR A 1 88 ? 3.832 0.526 2.496 1 98.94 88 THR A CA 1
ATOM 681 C C . THR A 1 88 ? 4.836 -0.1 1.531 1 98.94 88 THR A C 1
ATOM 683 O O . THR A 1 88 ? 4.902 -1.324 1.403 1 98.94 88 THR A O 1
ATOM 686 N N . ALA A 1 89 ? 5.617 0.744 0.867 1 98.94 89 ALA A N 1
ATOM 687 C CA . ALA A 1 89 ? 6.637 0.227 -0.042 1 98.94 89 ALA A CA 1
ATOM 688 C C . ALA A 1 89 ? 7.617 -0.682 0.694 1 98.94 89 ALA A C 1
ATOM 690 O O . ALA A 1 89 ? 8 -1.737 0.183 1 98.94 89 ALA A O 1
ATOM 691 N N . GLY A 1 90 ? 8.039 -0.279 1.893 1 98.94 90 GLY A N 1
ATOM 692 C CA . GLY A 1 90 ? 8.93 -1.1 2.695 1 98.94 90 GLY A CA 1
ATOM 693 C C . GLY A 1 90 ? 8.336 -2.447 3.059 1 98.94 90 GLY A C 1
ATOM 694 O O . GLY A 1 90 ? 9.016 -3.471 2.99 1 98.94 90 GLY A O 1
ATOM 695 N N . LEU A 1 91 ? 7.086 -2.418 3.418 1 98.88 91 LEU A N 1
ATOM 696 C CA . LEU A 1 91 ? 6.406 -3.668 3.746 1 98.88 91 LEU A CA 1
ATOM 697 C C . LEU A 1 91 ? 6.355 -4.59 2.533 1 98.88 91 LEU A C 1
ATOM 699 O O . LEU A 1 91 ? 6.551 -5.801 2.662 1 98.88 91 LEU A O 1
ATOM 703 N N . PHE A 1 92 ? 6.109 -4.023 1.381 1 98.88 92 PHE A N 1
ATOM 704 C CA . PHE A 1 92 ? 6.031 -4.848 0.181 1 98.88 92 PHE A CA 1
ATOM 705 C C . PHE A 1 92 ? 7.406 -5.387 -0.198 1 98.88 92 PHE A C 1
ATOM 707 O O . PHE A 1 92 ? 7.52 -6.5 -0.717 1 98.88 92 PHE A O 1
ATOM 714 N N . LEU A 1 93 ? 8.469 -4.605 0.037 1 98.88 93 LEU A N 1
ATOM 715 C CA . LEU A 1 93 ? 9.812 -5.133 -0.173 1 98.88 93 LEU A CA 1
ATOM 716 C C . LEU A 1 93 ? 10.07 -6.336 0.727 1 98.88 93 LEU A C 1
ATOM 718 O O . LEU A 1 93 ? 10.609 -7.352 0.276 1 98.88 93 LEU A O 1
ATOM 722 N N . ALA A 1 94 ? 9.664 -6.262 1.964 1 98.81 94 ALA A N 1
ATOM 723 C CA . ALA A 1 94 ? 9.781 -7.395 2.879 1 98.81 94 ALA A CA 1
ATOM 724 C C . ALA A 1 94 ? 8.969 -8.586 2.387 1 98.81 94 ALA A C 1
ATOM 726 O O . ALA A 1 94 ? 9.414 -9.734 2.486 1 98.81 94 ALA A O 1
ATOM 727 N N . LEU A 1 95 ? 7.793 -8.344 1.805 1 98.62 95 LEU A N 1
ATOM 728 C CA . LEU A 1 95 ? 6.918 -9.406 1.327 1 98.62 95 LEU A CA 1
ATOM 729 C C . LEU A 1 95 ? 7.547 -10.148 0.15 1 98.62 95 LEU A C 1
ATOM 731 O O . LEU A 1 95 ? 7.273 -11.328 -0.067 1 98.62 95 LEU A O 1
ATOM 735 N N . ILE A 1 96 ? 8.406 -9.445 -0.63 1 98.44 96 ILE A N 1
ATOM 736 C CA . ILE A 1 96 ? 9.109 -10.117 -1.715 1 98.44 96 ILE A CA 1
ATOM 737 C C . ILE A 1 96 ? 9.953 -11.266 -1.149 1 98.44 96 ILE A C 1
ATOM 739 O O . ILE A 1 96 ? 10.055 -12.328 -1.763 1 98.44 96 ILE A O 1
ATOM 743 N N . GLY A 1 97 ? 10.562 -11.039 0.025 1 98.44 97 GLY A N 1
ATOM 744 C CA . GLY A 1 97 ? 11.312 -12.102 0.685 1 98.44 97 GLY A CA 1
ATOM 745 C C . GLY A 1 97 ? 10.43 -13.188 1.259 1 98.44 97 GLY A C 1
ATOM 746 O O . GLY A 1 97 ? 10.812 -14.359 1.281 1 98.44 97 GLY A O 1
ATOM 747 N N . VAL A 1 98 ? 9.266 -12.82 1.74 1 98.12 98 VAL A N 1
ATOM 748 C CA . VAL A 1 98 ? 8.32 -13.773 2.32 1 98.12 98 VAL A CA 1
ATOM 749 C C . VAL A 1 98 ? 7.758 -14.672 1.225 1 98.12 98 VAL A C 1
ATOM 751 O O . VAL A 1 98 ? 7.477 -15.852 1.464 1 98.12 98 VAL A O 1
ATOM 754 N N . TYR A 1 99 ? 7.566 -14.133 0.02 1 97.38 99 TYR A N 1
ATOM 755 C CA . TYR A 1 99 ? 7.066 -14.859 -1.14 1 97.38 99 TYR A CA 1
ATOM 756 C C . TYR A 1 99 ? 8.117 -14.922 -2.24 1 97.38 99 TYR A C 1
ATOM 758 O O . TYR A 1 99 ? 8.07 -14.156 -3.203 1 97.38 99 TYR A O 1
ATOM 766 N N . PRO A 1 100 ? 8.984 -15.922 -2.119 1 96.81 100 PRO A N 1
ATOM 767 C CA . PRO A 1 100 ? 10.086 -16 -3.078 1 96.81 100 PRO A CA 1
ATOM 768 C C . PRO A 1 100 ? 9.609 -16.297 -4.5 1 96.81 100 PRO A C 1
ATOM 770 O O . PRO A 1 100 ? 8.438 -16.609 -4.711 1 96.81 100 PRO A O 1
ATOM 773 N N . ALA A 1 101 ? 10.547 -16.125 -5.41 1 94.56 101 ALA A N 1
ATOM 774 C CA . ALA A 1 101 ? 10.273 -16.438 -6.809 1 94.56 101 ALA A CA 1
ATOM 775 C C . ALA A 1 101 ? 9.688 -17.844 -6.957 1 94.56 101 ALA A C 1
ATOM 777 O O . ALA A 1 101 ? 10.164 -18.797 -6.32 1 94.56 101 ALA A O 1
ATOM 778 N N . GLY A 1 102 ? 8.672 -17.922 -7.758 1 91.06 102 GLY A N 1
ATOM 779 C CA . GLY A 1 102 ? 8.031 -19.203 -7.961 1 91.06 102 GLY A CA 1
ATOM 780 C C . GLY A 1 102 ? 6.781 -19.391 -7.121 1 91.06 102 GLY A C 1
ATOM 781 O O . GLY A 1 102 ? 5.992 -20.312 -7.363 1 91.06 102 GLY A O 1
ATOM 782 N N . THR A 1 103 ? 6.629 -18.578 -6.188 1 90.06 103 THR A N 1
ATOM 783 C CA . THR A 1 103 ? 5.438 -18.656 -5.352 1 90.06 103 THR A CA 1
ATOM 784 C C . THR A 1 103 ? 4.414 -17.609 -5.75 1 90.06 103 THR A C 1
ATOM 786 O O . THR A 1 103 ? 4.766 -16.609 -6.387 1 90.06 103 THR A O 1
ATOM 789 N N . ARG A 1 104 ? 3.156 -17.938 -5.41 1 86.25 104 ARG A N 1
ATOM 790 C CA . ARG A 1 104 ? 2.127 -16.906 -5.457 1 86.25 104 ARG A CA 1
ATOM 791 C C . ARG A 1 104 ? 1.979 -16.219 -4.105 1 86.25 104 ARG A C 1
ATOM 793 O O . ARG A 1 104 ? 2.037 -16.875 -3.061 1 86.25 104 ARG A O 1
ATOM 800 N N . PRO A 1 105 ? 2.172 -14.922 -4.109 1 93.12 105 PRO A N 1
ATOM 801 C CA . PRO A 1 105 ? 1.907 -13.914 -5.137 1 93.12 105 PRO A CA 1
ATOM 802 C C . PRO A 1 105 ? 3.158 -13.125 -5.527 1 93.12 105 PRO A C 1
ATOM 804 O O . PRO A 1 105 ? 3.088 -11.914 -5.742 1 93.12 105 PRO A O 1
ATOM 807 N N . HIS A 1 106 ? 4.316 -13.617 -5.695 1 94.75 106 HIS A N 1
ATOM 808 C CA . HIS A 1 106 ? 5.625 -12.992 -5.824 1 94.75 106 HIS A CA 1
ATOM 809 C C . HIS A 1 106 ? 5.625 -11.93 -6.918 1 94.75 106 HIS A C 1
ATOM 811 O O . HIS A 1 106 ? 6.066 -10.797 -6.691 1 94.75 106 HIS A O 1
ATOM 817 N N . VAL A 1 107 ? 5.125 -12.273 -8.07 1 93.56 107 VAL A N 1
ATOM 818 C CA . VAL A 1 107 ? 5.188 -11.344 -9.195 1 93.56 107 VAL A CA 1
ATOM 819 C C . VAL A 1 107 ? 4.367 -10.094 -8.875 1 93.56 107 VAL A C 1
ATOM 821 O O . VAL A 1 107 ? 4.805 -8.969 -9.148 1 93.56 107 VAL A O 1
ATOM 824 N N . PHE A 1 108 ? 3.234 -10.234 -8.273 1 96 108 PHE A N 1
ATOM 825 C CA . PHE A 1 108 ? 2.4 -9.094 -7.91 1 96 108 PHE A CA 1
ATOM 826 C C . PHE A 1 108 ? 3.088 -8.234 -6.855 1 96 108 PHE A C 1
ATOM 828 O O . PHE A 1 108 ? 3.172 -7.008 -7.004 1 96 108 PHE A O 1
ATOM 835 N N . VAL A 1 109 ? 3.543 -8.891 -5.801 1 97.31 109 VAL A N 1
ATOM 836 C CA . VAL A 1 109 ? 4.145 -8.188 -4.676 1 97.31 109 VAL A CA 1
ATOM 837 C C . VAL A 1 109 ? 5.367 -7.398 -5.152 1 97.31 109 VAL A C 1
ATOM 839 O O . VAL A 1 109 ? 5.566 -6.25 -4.75 1 97.31 109 VAL A O 1
ATOM 842 N N . SER A 1 110 ? 6.184 -7.953 -5.984 1 97.06 110 SER A N 1
ATOM 843 C CA . SER A 1 110 ? 7.379 -7.297 -6.496 1 97.06 110 SER A CA 1
ATOM 844 C C . SER A 1 110 ? 7.02 -6.113 -7.395 1 97.06 110 SER A C 1
ATOM 846 O O . SER A 1 110 ? 7.617 -5.043 -7.285 1 97.06 110 SER A O 1
ATOM 848 N N . THR A 1 111 ? 6.047 -6.336 -8.289 1 96.31 111 THR A N 1
ATOM 849 C CA . THR A 1 111 ? 5.609 -5.262 -9.172 1 96.31 111 THR A CA 1
ATOM 850 C C . THR A 1 111 ? 5.023 -4.105 -8.367 1 96.31 111 THR A C 1
ATOM 852 O O . THR A 1 111 ? 5.348 -2.941 -8.617 1 96.31 111 THR A O 1
ATOM 855 N N . TRP A 1 112 ? 4.148 -4.453 -7.422 1 97.88 112 TRP A N 1
ATOM 856 C CA . TRP A 1 112 ? 3.518 -3.41 -6.621 1 97.88 112 TRP A CA 1
ATOM 857 C C . TRP A 1 112 ? 4.551 -2.66 -5.789 1 97.88 112 TRP A C 1
ATOM 859 O O . TRP A 1 112 ? 4.418 -1.456 -5.555 1 97.88 112 TRP A O 1
ATOM 869 N N . PHE A 1 113 ? 5.645 -3.348 -5.289 1 98.75 113 PHE A N 1
ATOM 870 C CA . PHE A 1 113 ? 6.699 -2.662 -4.555 1 98.75 113 PHE A CA 1
ATOM 871 C C . PHE A 1 113 ? 7.25 -1.491 -5.363 1 98.75 113 PHE A C 1
ATOM 873 O O . PHE A 1 113 ? 7.355 -0.374 -4.852 1 98.75 113 PHE A O 1
ATOM 880 N N . PHE A 1 114 ? 7.59 -1.713 -6.594 1 98.56 114 PHE A N 1
ATOM 881 C CA . PHE A 1 114 ? 8.211 -0.673 -7.402 1 98.56 114 PHE A CA 1
ATOM 882 C C . PHE A 1 114 ? 7.23 0.457 -7.688 1 98.56 114 PHE A C 1
ATOM 884 O O . PHE A 1 114 ? 7.605 1.631 -7.664 1 98.56 114 PHE A O 1
ATOM 891 N N . LEU A 1 115 ? 5.965 0.094 -7.969 1 98.5 115 LEU A N 1
ATOM 892 C CA . LEU A 1 115 ? 4.945 1.112 -8.203 1 98.5 115 LEU A CA 1
ATOM 893 C C . LEU A 1 115 ? 4.723 1.957 -6.949 1 98.5 115 LEU A C 1
ATOM 895 O O . LEU A 1 115 ? 4.637 3.184 -7.031 1 98.5 115 LEU A O 1
ATOM 899 N N . GLN A 1 116 ? 4.566 1.274 -5.82 1 98.81 116 GLN A N 1
ATOM 900 C CA . GLN A 1 116 ? 4.387 1.941 -4.535 1 98.81 116 GLN A CA 1
ATOM 901 C C . GLN A 1 116 ? 5.562 2.863 -4.227 1 98.81 116 GLN A C 1
ATOM 903 O O . GLN A 1 116 ? 5.375 3.986 -3.756 1 98.81 116 GLN A O 1
ATOM 908 N N . MET A 1 117 ? 6.762 2.357 -4.461 1 98.88 117 MET A N 1
ATOM 909 C CA . MET A 1 117 ? 7.965 3.146 -4.219 1 98.88 117 MET A CA 1
ATOM 910 C C . MET A 1 117 ? 8 4.375 -5.125 1 98.88 117 MET A C 1
ATOM 912 O O . MET A 1 117 ? 8.375 5.465 -4.684 1 98.88 117 MET A O 1
ATOM 916 N N . ASP A 1 118 ? 7.633 4.188 -6.352 1 98.75 118 ASP A N 1
ATOM 917 C CA . ASP A 1 118 ? 7.59 5.312 -7.277 1 98.75 118 ASP A CA 1
ATOM 918 C C . ASP A 1 118 ? 6.645 6.402 -6.773 1 98.75 118 ASP A C 1
ATOM 920 O O . ASP A 1 118 ? 6.984 7.586 -6.793 1 98.75 118 ASP A O 1
ATOM 924 N N . MET A 1 119 ? 5.465 5.988 -6.332 1 98.88 119 MET A N 1
ATOM 925 C CA . MET A 1 119 ? 4.512 6.953 -5.793 1 98.88 119 MET A CA 1
ATOM 926 C C . MET A 1 119 ? 5.082 7.664 -4.57 1 98.88 119 MET A C 1
ATOM 928 O O . MET A 1 119 ? 4.926 8.875 -4.422 1 98.88 119 MET A O 1
ATOM 932 N N . ALA A 1 120 ? 5.703 6.887 -3.729 1 98.94 120 ALA A N 1
ATOM 933 C CA . ALA A 1 120 ? 6.293 7.453 -2.518 1 98.94 120 ALA A CA 1
ATOM 934 C C . ALA A 1 120 ? 7.375 8.477 -2.859 1 98.94 120 ALA A C 1
ATOM 936 O O . ALA A 1 120 ? 7.398 9.57 -2.299 1 98.94 120 ALA A O 1
ATOM 937 N N . LEU A 1 121 ? 8.25 8.109 -3.801 1 98.94 121 LEU A N 1
ATOM 938 C CA . LEU A 1 121 ? 9.375 8.977 -4.137 1 98.94 121 LEU A CA 1
ATOM 939 C C . LEU A 1 121 ? 8.891 10.266 -4.789 1 98.94 121 LEU A C 1
ATOM 941 O O . LEU A 1 121 ? 9.445 11.336 -4.539 1 98.94 121 LEU A O 1
ATOM 945 N N . VAL A 1 122 ? 7.887 10.172 -5.621 1 98.94 122 VAL A N 1
ATOM 946 C CA . VAL A 1 122 ? 7.344 11.375 -6.25 1 98.94 122 VAL A CA 1
ATOM 947 C C . VAL A 1 122 ? 6.777 12.305 -5.18 1 98.94 122 VAL A C 1
ATOM 949 O O . VAL A 1 122 ? 7.078 13.5 -5.168 1 98.94 122 VAL A O 1
ATOM 952 N N . ALA A 1 123 ? 5.984 11.781 -4.27 1 98.94 123 ALA A N 1
ATOM 953 C CA . ALA A 1 123 ? 5.387 12.594 -3.211 1 98.94 123 ALA A CA 1
ATOM 954 C C . ALA A 1 123 ? 6.457 13.203 -2.312 1 98.94 123 ALA A C 1
ATOM 956 O O . ALA A 1 123 ? 6.414 14.391 -2.004 1 98.94 123 ALA A O 1
ATOM 957 N N . LEU A 1 124 ? 7.402 12.383 -1.919 1 98.94 124 LEU A N 1
ATOM 958 C CA . LEU A 1 124 ? 8.445 12.844 -1.009 1 98.94 124 LEU A CA 1
ATOM 959 C C . LEU A 1 124 ? 9.328 13.891 -1.676 1 98.94 124 LEU A C 1
ATOM 961 O O . LEU A 1 124 ? 9.672 14.898 -1.059 1 98.94 124 LEU A O 1
ATOM 965 N N . SER A 1 125 ? 9.695 13.609 -2.934 1 98.94 125 SER A N 1
ATOM 966 C CA . SER A 1 125 ? 10.562 14.555 -3.629 1 98.94 125 SER A CA 1
ATOM 967 C C . SER A 1 125 ? 9.844 15.875 -3.893 1 98.94 125 SER A C 1
ATOM 969 O O . SER A 1 125 ? 10.461 16.953 -3.824 1 98.94 125 SER A O 1
ATOM 971 N N . LEU A 1 126 ? 8.594 15.812 -4.258 1 98.88 126 LEU A N 1
ATOM 972 C CA . LEU A 1 126 ? 7.828 17.031 -4.449 1 98.88 126 LEU A CA 1
ATOM 973 C C . LEU A 1 126 ? 7.703 17.812 -3.141 1 98.88 126 LEU A C 1
ATOM 975 O O . LEU A 1 126 ? 7.844 19.031 -3.125 1 98.88 126 LEU A O 1
ATOM 979 N N . GLY A 1 127 ? 7.41 17.094 -2.072 1 98.69 127 GLY A N 1
ATOM 980 C CA . GLY A 1 127 ? 7.359 17.734 -0.766 1 98.69 127 GLY A CA 1
ATOM 981 C C . GLY A 1 127 ? 8.672 18.375 -0.367 1 98.69 127 GLY A C 1
ATOM 982 O O . GLY A 1 127 ? 8.688 19.516 0.12 1 98.69 127 GLY A O 1
ATOM 983 N N . ALA A 1 128 ? 9.703 17.688 -0.559 1 98.62 128 ALA A N 1
ATOM 984 C CA . ALA A 1 128 ? 11.023 18.203 -0.217 1 98.62 128 ALA A CA 1
ATOM 985 C C . ALA A 1 128 ? 11.359 19.453 -1.043 1 98.62 128 ALA A C 1
ATOM 987 O O . ALA A 1 128 ? 11.914 20.422 -0.523 1 98.62 128 ALA A O 1
ATOM 988 N N . TYR A 1 129 ? 11.047 19.375 -2.328 1 98.62 129 TYR A N 1
ATOM 989 C CA . TYR A 1 129 ? 11.305 20.516 -3.201 1 98.62 129 TYR A CA 1
ATOM 990 C C . TYR A 1 129 ? 10.5 21.734 -2.76 1 98.62 129 TYR A C 1
ATOM 992 O O . TYR A 1 129 ? 11 22.859 -2.803 1 98.62 129 TYR A O 1
ATOM 1000 N N . ARG A 1 130 ? 9.281 21.562 -2.346 1 98.31 130 ARG A N 1
ATOM 1001 C CA . ARG A 1 130 ? 8.453 22.656 -1.863 1 98.31 130 ARG A CA 1
ATOM 1002 C C . ARG A 1 130 ? 8.992 23.219 -0.555 1 98.31 130 ARG A C 1
ATOM 1004 O O . ARG A 1 130 ? 8.914 24.422 -0.313 1 98.31 130 ARG A O 1
ATOM 1011 N N . ALA A 1 131 ? 9.5 22.375 0.213 1 97.44 131 ALA A N 1
ATOM 1012 C CA . ALA A 1 131 ? 10.039 22.781 1.508 1 97.44 131 ALA A CA 1
ATOM 1013 C C . ALA A 1 131 ? 11.367 23.531 1.344 1 97.44 131 ALA A C 1
ATOM 1015 O O . ALA A 1 131 ? 11.617 24.516 2.021 1 97.44 131 ALA A O 1
ATOM 1016 N N . CYS A 1 132 ? 12.172 22.984 0.542 1 96.25 132 CYS A N 1
ATOM 1017 C CA . CYS A 1 132 ? 13.492 23.531 0.281 1 96.25 132 CYS A CA 1
ATOM 1018 C C . CYS A 1 132 ? 13.797 23.547 -1.212 1 96.25 132 CYS A C 1
ATOM 1020 O O . CYS A 1 132 ? 14.344 22.578 -1.745 1 96.25 132 CYS A O 1
ATOM 1022 N N . ARG A 1 133 ? 13.633 24.688 -1.83 1 97.38 133 ARG A N 1
ATOM 1023 C CA . ARG A 1 133 ? 13.812 24.828 -3.271 1 97.38 133 ARG A CA 1
ATOM 1024 C C . ARG A 1 133 ? 15.281 24.953 -3.635 1 97.38 133 ARG A C 1
ATOM 1026 O O . ARG A 1 133 ? 15.805 26.062 -3.756 1 97.38 133 ARG A O 1
ATOM 1033 N N . ASN A 1 134 ? 15.93 23.859 -3.723 1 97.62 134 ASN A N 1
ATOM 1034 C CA . ASN A 1 134 ? 17.328 23.828 -4.145 1 97.62 134 ASN A CA 1
ATOM 1035 C C . ASN A 1 134 ? 17.547 22.828 -5.273 1 97.62 134 ASN A C 1
ATOM 1037 O O . ASN A 1 134 ? 16.609 22.125 -5.68 1 97.62 134 ASN A O 1
ATOM 1041 N N . LEU A 1 135 ? 18.688 22.797 -5.82 1 98.38 135 LEU A N 1
ATOM 1042 C CA . LEU A 1 135 ? 19 22 -7 1 98.38 135 LEU A CA 1
ATOM 1043 C C . LEU A 1 135 ? 18.922 20.5 -6.684 1 98.38 135 LEU A C 1
ATOM 1045 O O . LEU A 1 135 ? 18.5 19.703 -7.523 1 98.38 135 LEU A O 1
ATOM 1049 N N . ALA A 1 136 ? 19.375 20.109 -5.547 1 98.56 136 ALA A N 1
ATOM 1050 C CA . ALA A 1 136 ? 19.359 18.703 -5.145 1 98.56 136 ALA A CA 1
ATOM 1051 C C . ALA A 1 136 ? 17.938 18.156 -5.086 1 98.56 136 ALA A C 1
ATOM 1053 O O . ALA A 1 136 ? 17.641 17.078 -5.613 1 98.56 136 ALA A O 1
ATOM 1054 N N . ASN A 1 137 ? 17.062 18.906 -4.449 1 98.69 137 ASN A N 1
ATOM 1055 C CA . ASN A 1 137 ? 15.664 18.469 -4.344 1 98.69 137 ASN A CA 1
ATOM 1056 C C . ASN A 1 137 ? 14.961 18.531 -5.695 1 98.69 137 ASN A C 1
ATOM 1058 O O . ASN A 1 137 ? 14.086 17.703 -5.977 1 98.69 137 ASN A O 1
ATOM 1062 N N . MET A 1 138 ? 15.336 19.484 -6.48 1 98.81 138 MET A N 1
ATOM 1063 C CA . MET A 1 138 ? 14.812 19.516 -7.844 1 98.81 138 MET A CA 1
ATOM 1064 C C . MET A 1 138 ? 15.234 18.281 -8.625 1 98.81 138 MET A C 1
ATOM 1066 O O . MET A 1 138 ? 14.445 17.719 -9.383 1 98.81 138 MET A O 1
ATOM 1070 N N . ALA A 1 139 ? 16.5 17.922 -8.5 1 98.81 139 ALA A N 1
ATOM 1071 C CA . ALA A 1 139 ? 17.016 16.719 -9.164 1 98.81 139 ALA A CA 1
ATOM 1072 C C . ALA A 1 139 ? 16.281 15.469 -8.688 1 98.81 139 ALA A C 1
ATOM 1074 O O . ALA A 1 139 ? 15.938 14.602 -9.484 1 98.81 139 ALA A O 1
ATOM 1075 N N . ALA A 1 140 ? 16.062 15.359 -7.387 1 98.88 140 ALA A N 1
ATOM 1076 C CA . ALA A 1 140 ? 15.336 14.227 -6.828 1 98.88 140 ALA A CA 1
ATOM 1077 C C . ALA A 1 140 ? 13.93 14.133 -7.418 1 98.88 140 ALA A C 1
ATOM 1079 O O . ALA A 1 140 ? 13.469 13.047 -7.77 1 98.88 140 ALA A O 1
ATOM 1080 N N . LEU A 1 141 ? 13.289 15.289 -7.488 1 98.94 141 LEU A N 1
ATOM 1081 C CA . LEU A 1 141 ? 11.938 15.328 -8.047 1 98.94 141 LEU A CA 1
ATOM 1082 C C . LEU A 1 141 ? 11.953 14.938 -9.523 1 98.94 141 LEU A C 1
ATOM 1084 O O . LEU A 1 141 ? 11.117 14.141 -9.961 1 98.94 141 LEU A O 1
ATOM 1088 N N . ALA A 1 142 ? 12.875 15.461 -10.266 1 98.88 142 ALA A N 1
ATOM 1089 C CA . ALA A 1 142 ? 12.992 15.148 -11.688 1 98.88 142 ALA A CA 1
ATOM 1090 C C . ALA A 1 142 ? 13.227 13.656 -11.906 1 98.88 142 ALA A C 1
ATOM 1092 O O . ALA A 1 142 ? 12.602 13.039 -12.773 1 98.88 142 ALA A O 1
ATOM 1093 N N . LEU A 1 143 ? 14.125 13.102 -11.125 1 98.88 143 LEU A N 1
ATOM 1094 C CA . LEU A 1 143 ? 14.422 11.672 -11.227 1 98.88 143 LEU A CA 1
ATOM 1095 C C . LEU A 1 143 ? 13.203 10.836 -10.875 1 98.88 143 LEU A C 1
ATOM 1097 O O . LEU A 1 143 ? 12.914 9.844 -11.547 1 98.88 143 LEU A O 1
ATOM 1101 N N . SER A 1 144 ? 12.516 11.211 -9.82 1 98.88 144 SER A N 1
ATOM 1102 C CA . SER A 1 144 ? 11.328 10.477 -9.391 1 98.88 144 SER A CA 1
ATOM 1103 C C . SER A 1 144 ? 10.25 10.508 -10.461 1 98.88 144 SER A C 1
ATOM 1105 O O . SER A 1 144 ? 9.594 9.492 -10.719 1 98.88 144 SER A O 1
ATOM 1107 N N . LEU A 1 145 ? 10.031 11.609 -11.086 1 98.88 145 LEU A N 1
ATOM 1108 C CA . LEU A 1 145 ? 9 11.758 -12.102 1 98.88 145 LEU A CA 1
ATOM 1109 C C . LEU A 1 145 ? 9.391 11.031 -13.383 1 98.88 145 LEU A C 1
ATOM 1111 O O . LEU A 1 145 ? 8.531 10.484 -14.078 1 98.88 145 LEU A O 1
ATOM 1115 N N . ALA A 1 146 ? 10.641 10.969 -13.688 1 98.75 146 ALA A N 1
ATOM 1116 C CA . ALA A 1 146 ? 11.117 10.422 -14.945 1 98.75 146 ALA A CA 1
ATOM 1117 C C . ALA A 1 146 ? 11.266 8.906 -14.859 1 98.75 146 ALA A C 1
ATOM 1119 O O . ALA A 1 146 ? 11.273 8.211 -15.883 1 98.75 146 ALA A O 1
ATOM 1120 N N . ALA A 1 147 ? 11.414 8.414 -13.633 1 98.56 147 ALA A N 1
ATOM 1121 C CA . ALA A 1 147 ? 11.82 7.023 -13.43 1 98.56 147 ALA A CA 1
ATOM 1122 C C . ALA A 1 147 ? 10.883 6.066 -14.156 1 98.56 147 ALA A C 1
ATOM 1124 O O . ALA A 1 147 ? 11.32 5.234 -14.953 1 98.56 147 ALA A O 1
ATOM 1125 N N . PHE A 1 148 ? 9.609 6.191 -13.938 1 98.44 148 PHE A N 1
ATOM 1126 C CA . PHE A 1 148 ? 8.656 5.242 -14.484 1 98.44 148 PHE A CA 1
ATOM 1127 C C . PHE A 1 148 ? 8.492 5.438 -15.984 1 98.44 148 PHE A C 1
ATOM 1129 O O . PHE A 1 148 ? 8.531 4.473 -16.75 1 98.44 148 PHE A O 1
ATOM 1136 N N . PRO A 1 149 ? 8.273 6.648 -16.516 1 98.5 149 PRO A N 1
ATOM 1137 C CA . PRO A 1 149 ? 8.195 6.855 -17.969 1 98.5 149 PRO A CA 1
ATOM 1138 C C . PRO A 1 149 ? 9.422 6.332 -18.703 1 98.5 149 PRO A C 1
ATOM 1140 O O . PRO A 1 149 ? 9.297 5.746 -19.781 1 98.5 149 PRO A O 1
ATOM 1143 N N . VAL A 1 150 ? 10.648 6.523 -18.172 1 98.56 150 VAL A N 1
ATOM 1144 C CA . VAL A 1 150 ? 11.867 6.035 -18.797 1 98.56 150 VAL A CA 1
ATOM 1145 C C . VAL A 1 150 ? 11.867 4.508 -18.812 1 98.56 150 VAL A C 1
ATOM 1147 O O . VAL A 1 150 ? 12.258 3.889 -19.797 1 98.56 150 VAL A O 1
ATOM 1150 N N . TYR A 1 151 ? 11.469 3.922 -17.688 1 98.56 151 TYR A N 1
ATOM 1151 C CA . TYR A 1 151 ? 11.344 2.471 -17.625 1 98.56 151 TYR A CA 1
ATOM 1152 C C . TYR A 1 151 ? 10.461 1.955 -18.75 1 98.56 151 TYR A C 1
ATOM 1154 O O . TYR A 1 151 ? 10.82 0.999 -19.453 1 98.56 151 TYR A O 1
ATOM 1162 N N . ILE A 1 152 ? 9.266 2.584 -18.922 1 98.38 152 ILE A N 1
ATOM 1163 C CA . ILE A 1 152 ? 8.297 2.162 -19.938 1 98.38 152 ILE A CA 1
ATOM 1164 C C . ILE A 1 152 ? 8.883 2.389 -21.328 1 98.38 152 ILE A C 1
ATOM 1166 O O . ILE A 1 152 ? 8.773 1.523 -22.203 1 98.38 152 ILE A O 1
ATOM 1170 N N . LEU A 1 153 ? 9.492 3.498 -21.531 1 98.19 153 LEU A N 1
ATOM 1171 C CA . LEU A 1 153 ? 10.055 3.85 -22.844 1 98.19 153 LEU A CA 1
ATOM 1172 C C . LEU A 1 153 ? 11.125 2.848 -23.25 1 98.19 153 LEU A C 1
ATOM 1174 O O . LEU A 1 153 ? 11.117 2.359 -24.391 1 98.19 153 LEU A O 1
ATOM 1178 N N . ILE A 1 154 ? 12 2.514 -22.344 1 98.12 154 ILE A N 1
ATOM 1179 C CA . ILE A 1 154 ? 13.039 1.539 -22.641 1 98.12 154 ILE A CA 1
ATOM 1180 C C . ILE A 1 154 ? 12.414 0.173 -22.906 1 98.12 154 ILE A C 1
ATOM 1182 O O . ILE A 1 154 ? 12.82 -0.532 -23.828 1 98.12 154 ILE A O 1
ATOM 1186 N N . GLY A 1 155 ? 11.461 -0.148 -22.094 1 97.12 155 GLY A N 1
ATOM 1187 C CA . GLY A 1 155 ? 10.789 -1.43 -22.25 1 97.12 155 GLY A CA 1
ATOM 1188 C C . GLY A 1 155 ? 10.133 -1.603 -23.609 1 97.12 155 GLY A C 1
ATOM 1189 O O . GLY A 1 155 ? 10.219 -2.674 -24.203 1 97.12 155 GLY A O 1
ATOM 1190 N N . ILE A 1 156 ? 9.523 -0.57 -24.203 1 97.06 156 ILE A N 1
ATOM 1191 C CA . ILE A 1 156 ? 8.734 -0.715 -25.422 1 97.06 156 ILE A CA 1
ATOM 1192 C C . ILE A 1 156 ? 9.617 -0.465 -26.641 1 97.06 156 ILE A C 1
ATOM 1194 O O . ILE A 1 156 ? 9.234 -0.788 -27.766 1 97.06 156 ILE A O 1
ATOM 1198 N N . THR A 1 157 ? 10.719 0.107 -26.531 1 97 157 THR A N 1
ATOM 1199 C CA . THR A 1 157 ? 11.594 0.411 -27.656 1 97 157 THR A CA 1
ATOM 1200 C C . THR A 1 157 ? 12.734 -0.599 -27.75 1 97 157 THR A C 1
ATOM 1202 O O . THR A 1 157 ? 12.75 -1.445 -28.641 1 97 157 THR A O 1
ATOM 1205 N N . LEU A 1 158 ? 13.586 -0.629 -26.766 1 96.69 158 LEU A N 1
ATOM 1206 C CA . LEU A 1 158 ? 14.789 -1.451 -26.766 1 96.69 158 LEU A CA 1
ATOM 1207 C C . LEU A 1 158 ? 14.523 -2.803 -26.125 1 96.69 158 LEU A C 1
ATOM 1209 O O . LEU A 1 158 ? 15.195 -3.789 -26.422 1 96.69 158 LEU A O 1
ATOM 1213 N N . GLY A 1 159 ? 13.539 -2.725 -25.281 1 97.44 159 GLY A N 1
ATOM 1214 C CA . GLY A 1 159 ? 13.359 -3.896 -24.453 1 97.44 159 GLY A CA 1
ATOM 1215 C C . GLY A 1 159 ? 14.43 -4.031 -23.375 1 97.44 159 GLY A C 1
ATOM 1216 O O . GLY A 1 159 ? 15.586 -3.676 -23.594 1 97.44 159 GLY A O 1
ATOM 1217 N N . TRP A 1 160 ? 14 -4.535 -22.219 1 97.62 160 TRP A N 1
ATOM 1218 C CA . TRP A 1 160 ? 14.984 -4.836 -21.172 1 97.62 160 TRP A CA 1
ATOM 1219 C C . TRP A 1 160 ? 15.641 -6.191 -21.422 1 97.62 160 TRP A C 1
ATOM 1221 O O . TRP A 1 160 ? 14.953 -7.176 -21.703 1 97.62 160 TRP A O 1
ATOM 1231 N N . PRO A 1 161 ? 16.984 -6.223 -21.344 1 97.44 161 PRO A N 1
ATOM 1232 C CA . PRO A 1 161 ? 17.641 -7.512 -21.547 1 97.44 161 PRO A CA 1
ATOM 1233 C C . PRO A 1 161 ? 17.156 -8.594 -20.594 1 97.44 161 PRO A C 1
ATOM 1235 O O . PRO A 1 161 ? 17.172 -9.773 -20.922 1 97.44 161 PRO A O 1
ATOM 1238 N N . SER A 1 162 ? 16.906 -8.234 -19.406 1 97.81 162 SER A N 1
ATOM 1239 C CA . SER A 1 162 ? 16.406 -9.148 -18.375 1 97.81 162 SER A CA 1
ATOM 1240 C C . SER A 1 162 ? 15.625 -8.414 -17.297 1 97.81 162 SER A C 1
ATOM 1242 O O . SER A 1 162 ? 15.648 -7.18 -17.25 1 97.81 162 SER A O 1
ATOM 1244 N N . ALA A 1 163 ? 14.938 -9.172 -16.5 1 97.38 163 ALA A N 1
ATOM 1245 C CA . ALA A 1 163 ? 14.258 -8.594 -15.344 1 97.38 163 ALA A CA 1
ATOM 1246 C C . ALA A 1 163 ? 15.266 -7.961 -14.383 1 97.38 163 ALA A C 1
ATOM 1248 O O . ALA A 1 163 ? 15 -6.898 -13.812 1 97.38 163 ALA A O 1
ATOM 1249 N N . ALA A 1 164 ? 16.391 -8.578 -14.203 1 98.5 164 ALA A N 1
ATOM 1250 C CA . ALA A 1 164 ? 17.422 -8.078 -13.289 1 98.5 164 ALA A CA 1
ATOM 1251 C C . ALA A 1 164 ? 17.922 -6.707 -13.734 1 98.5 164 ALA A C 1
ATOM 1253 O O . ALA A 1 164 ? 18.125 -5.82 -12.906 1 98.5 164 ALA A O 1
ATOM 1254 N N . VAL A 1 165 ? 18.109 -6.555 -14.984 1 98.56 165 VAL A N 1
ATOM 1255 C CA . VAL A 1 165 ? 18.578 -5.273 -15.5 1 98.56 165 VAL A CA 1
ATOM 1256 C C . VAL A 1 165 ? 17.531 -4.195 -15.242 1 98.56 165 VAL A C 1
ATOM 1258 O O . VAL A 1 165 ? 17.859 -3.088 -14.812 1 98.56 165 VAL A O 1
ATOM 1261 N N . ALA A 1 166 ? 16.312 -4.52 -15.555 1 98.25 166 ALA A N 1
ATOM 1262 C CA . ALA A 1 166 ? 15.211 -3.588 -15.305 1 98.25 166 ALA A CA 1
ATOM 1263 C C . ALA A 1 166 ? 15.109 -3.254 -13.812 1 98.25 166 ALA A C 1
ATOM 1265 O O . ALA A 1 166 ? 14.883 -2.1 -13.445 1 98.25 166 ALA A O 1
ATOM 1266 N N . GLU A 1 167 ? 15.266 -4.258 -12.992 1 98.5 167 GLU A N 1
ATOM 1267 C CA . GLU A 1 167 ? 15.227 -4.066 -11.547 1 98.5 167 GLU A CA 1
ATOM 1268 C C . GLU A 1 167 ? 16.391 -3.195 -11.078 1 98.5 167 GLU A C 1
ATOM 1270 O O . GLU A 1 167 ? 16.219 -2.332 -10.211 1 98.5 167 GLU A O 1
ATOM 1275 N N . ALA A 1 168 ? 17.547 -3.43 -11.594 1 98.62 168 ALA A N 1
ATOM 1276 C CA . ALA A 1 168 ? 18.719 -2.631 -11.234 1 98.62 168 ALA A CA 1
ATOM 1277 C C . ALA A 1 168 ? 18.484 -1.156 -11.562 1 98.62 168 ALA A C 1
ATOM 1279 O O . ALA A 1 168 ? 18.875 -0.277 -10.789 1 98.62 168 ALA A O 1
ATOM 1280 N N . TYR A 1 169 ? 17.922 -0.881 -12.719 1 98.56 169 TYR A N 1
ATOM 1281 C CA . TYR A 1 169 ? 17.562 0.484 -13.078 1 98.56 169 TYR A CA 1
ATOM 1282 C C . TYR A 1 169 ? 16.719 1.123 -11.984 1 98.56 169 TYR A C 1
ATOM 1284 O O . TYR A 1 169 ? 17.031 2.213 -11.5 1 98.56 169 TYR A O 1
ATOM 1292 N N . GLY A 1 170 ? 15.633 0.435 -11.586 1 98.62 170 GLY A N 1
ATOM 1293 C CA . GLY A 1 170 ? 14.742 0.948 -10.547 1 98.62 170 GLY A CA 1
ATOM 1294 C C . GLY A 1 170 ? 15.438 1.146 -9.211 1 98.62 170 GLY A C 1
ATOM 1295 O O . GLY A 1 170 ? 15.258 2.176 -8.562 1 98.62 170 GLY A O 1
ATOM 1296 N N . ILE A 1 171 ? 16.25 0.199 -8.836 1 98.81 171 ILE A N 1
ATOM 1297 C CA . ILE A 1 171 ? 16.938 0.228 -7.551 1 98.81 171 ILE A CA 1
ATOM 1298 C C . ILE A 1 171 ? 17.906 1.399 -7.512 1 98.81 171 ILE A C 1
ATOM 1300 O O . ILE A 1 171 ? 17.984 2.125 -6.516 1 98.81 171 ILE A O 1
ATOM 1304 N N . VAL A 1 172 ? 18.625 1.602 -8.547 1 98.81 172 VAL A N 1
ATOM 1305 C CA . VAL A 1 172 ? 19.609 2.672 -8.602 1 98.81 172 VAL A CA 1
ATOM 1306 C C . VAL A 1 172 ? 18.922 4.027 -8.5 1 98.81 172 VAL A C 1
ATOM 1308 O O . VAL A 1 172 ? 19.375 4.914 -7.77 1 98.81 172 VAL A O 1
ATOM 1311 N N . VAL A 1 173 ? 17.812 4.195 -9.266 1 98.81 173 VAL A N 1
ATOM 1312 C CA . VAL A 1 173 ? 17.047 5.438 -9.188 1 98.81 173 VAL A CA 1
ATOM 1313 C C . VAL A 1 173 ? 16.578 5.66 -7.754 1 98.81 173 VAL A C 1
ATOM 1315 O O . VAL A 1 173 ? 16.734 6.758 -7.207 1 98.81 173 VAL A O 1
ATOM 1318 N N . ILE A 1 174 ? 16.031 4.645 -7.121 1 98.94 174 ILE A N 1
ATOM 1319 C CA . ILE A 1 174 ? 15.555 4.711 -5.742 1 98.94 174 ILE A CA 1
ATOM 1320 C C . ILE A 1 174 ? 16.703 5.129 -4.824 1 98.94 174 ILE A C 1
ATOM 1322 O O . ILE A 1 174 ? 16.547 6.027 -3.996 1 98.94 174 ILE A O 1
ATOM 1326 N N . ASP A 1 175 ? 17.859 4.527 -4.996 1 98.88 175 ASP A N 1
ATOM 1327 C CA . ASP A 1 175 ? 19.016 4.789 -4.133 1 98.88 175 ASP A CA 1
ATOM 1328 C C . ASP A 1 175 ? 19.453 6.246 -4.246 1 98.88 175 ASP A C 1
ATOM 1330 O O . ASP A 1 175 ? 19.703 6.902 -3.232 1 98.88 175 ASP A O 1
ATOM 1334 N N . ILE A 1 176 ? 19.547 6.738 -5.449 1 98.81 176 ILE A N 1
ATOM 1335 C CA . ILE A 1 176 ? 20 8.109 -5.672 1 98.81 176 ILE A CA 1
ATOM 1336 C C . ILE A 1 176 ? 19.031 9.086 -5.016 1 98.81 176 ILE A C 1
ATOM 1338 O O . ILE A 1 176 ? 19.438 9.984 -4.281 1 98.81 176 ILE A O 1
ATOM 1342 N N . VAL A 1 177 ? 17.75 8.906 -5.258 1 98.88 177 VAL A N 1
ATOM 1343 C CA . VAL A 1 177 ? 16.734 9.82 -4.738 1 98.88 177 VAL A CA 1
ATOM 1344 C C . VAL A 1 177 ? 16.719 9.758 -3.211 1 98.88 177 VAL A C 1
ATOM 1346 O O . VAL A 1 177 ? 16.656 10.789 -2.541 1 98.88 177 VAL A O 1
ATOM 1349 N N . VAL A 1 178 ? 16.812 8.562 -2.643 1 98.81 178 VAL A N 1
ATOM 1350 C CA . VAL A 1 178 ? 16.766 8.375 -1.196 1 98.81 178 VAL A CA 1
ATOM 1351 C C . VAL A 1 178 ? 17.984 9.055 -0.556 1 98.81 178 VAL A C 1
ATOM 1353 O O . VAL A 1 178 ? 17.859 9.672 0.503 1 98.81 178 VAL A O 1
ATOM 1356 N N . ILE A 1 179 ? 19.109 8.945 -1.164 1 98.5 179 ILE A N 1
ATOM 1357 C CA . ILE A 1 179 ? 20.312 9.57 -0.634 1 98.5 179 ILE A CA 1
ATOM 1358 C C . ILE A 1 179 ? 20.156 11.094 -0.637 1 98.5 179 ILE A C 1
ATOM 1360 O O . ILE A 1 179 ? 20.438 11.758 0.362 1 98.5 179 ILE A O 1
ATOM 1364 N N . ILE A 1 180 ? 19.641 11.633 -1.757 1 98.69 180 ILE A N 1
ATOM 1365 C CA . ILE A 1 180 ? 19.438 13.078 -1.863 1 98.69 180 ILE A CA 1
ATOM 1366 C C . ILE A 1 180 ? 18.453 13.531 -0.784 1 98.69 180 ILE A C 1
ATOM 1368 O O . ILE A 1 180 ? 18.719 14.5 -0.067 1 98.69 180 ILE A O 1
ATOM 1372 N N . LEU A 1 181 ? 17.344 12.867 -0.644 1 98.56 181 LEU A N 1
ATOM 1373 C CA . LEU A 1 181 ? 16.312 13.25 0.311 1 98.56 181 LEU A CA 1
ATOM 1374 C C . LEU A 1 181 ? 16.812 13.117 1.743 1 98.56 181 LEU A C 1
ATOM 1376 O O . LEU A 1 181 ? 16.531 13.969 2.586 1 98.56 181 LEU A O 1
ATOM 1380 N N . THR A 1 182 ? 17.562 12.016 1.975 1 98.38 182 THR A N 1
ATOM 1381 C CA . THR A 1 182 ? 18.094 11.812 3.314 1 98.38 182 THR A CA 1
ATOM 1382 C C . THR A 1 182 ? 19.031 12.961 3.703 1 98.38 182 THR A C 1
ATOM 1384 O O . THR A 1 182 ? 18.969 13.461 4.828 1 98.38 182 THR A O 1
ATOM 1387 N N . LEU A 1 183 ? 19.859 13.375 2.799 1 97.31 183 LEU A N 1
ATOM 1388 C CA . LEU A 1 183 ? 20.766 14.492 3.07 1 97.31 183 LEU A CA 1
ATOM 1389 C C . LEU A 1 183 ? 19.984 15.766 3.363 1 97.31 183 LEU A C 1
ATOM 1391 O O . LEU A 1 183 ? 20.359 16.531 4.254 1 97.31 183 LEU A O 1
ATOM 1395 N N . ASP A 1 184 ? 18.969 15.938 2.629 1 97.12 184 ASP A N 1
ATOM 1396 C CA . ASP A 1 184 ? 18.109 17.109 2.877 1 97.12 184 ASP A CA 1
ATOM 1397 C C . ASP A 1 184 ? 17.469 17.031 4.262 1 97.12 184 ASP A C 1
ATOM 1399 O O . ASP A 1 184 ? 17.5 18 5.016 1 97.12 184 ASP A O 1
ATOM 1403 N N . TYR A 1 185 ? 16.875 15.906 4.57 1 97.19 185 TYR A N 1
ATOM 1404 C CA . TYR A 1 185 ? 16.188 15.734 5.848 1 97.19 185 TYR A CA 1
ATOM 1405 C C . TYR A 1 185 ? 17.156 15.914 7.012 1 97.19 185 TYR A C 1
ATOM 1407 O O . TYR A 1 185 ? 16.781 16.438 8.062 1 97.19 185 TYR A O 1
ATOM 1415 N N . LEU A 1 186 ? 18.375 15.453 6.852 1 95.5 186 LEU A N 1
ATOM 1416 C CA . LEU A 1 186 ? 19.391 15.555 7.902 1 95.5 186 LEU A CA 1
ATOM 1417 C C . LEU A 1 186 ? 19.812 17 8.117 1 95.5 186 LEU A C 1
ATOM 1419 O O . LEU A 1 186 ? 20.25 17.375 9.203 1 95.5 186 LEU A O 1
ATOM 1423 N N . ARG A 1 187 ? 19.625 17.781 7.129 1 93 187 ARG A N 1
ATOM 1424 C CA . ARG A 1 187 ? 20.047 19.172 7.199 1 93 187 ARG A CA 1
ATOM 1425 C C . ARG A 1 187 ? 18.938 20.047 7.781 1 93 187 ARG A C 1
ATOM 1427 O O . ARG A 1 187 ? 19.203 21.188 8.195 1 93 187 ARG A O 1
ATOM 1434 N N . ARG A 1 188 ? 17.844 19.469 7.793 1 89.69 188 ARG A N 1
ATOM 1435 C CA . ARG A 1 188 ? 16.734 20.25 8.305 1 89.69 188 ARG A CA 1
ATOM 1436 C C . ARG A 1 188 ? 16.797 20.375 9.82 1 89.69 188 ARG A C 1
ATOM 1438 O O . ARG A 1 188 ? 17.25 19.453 10.508 1 89.69 188 ARG A O 1
ATOM 1445 N N . ARG A 1 189 ? 16.734 21.594 10.383 1 73.75 189 ARG A N 1
ATOM 1446 C CA . ARG A 1 189 ? 16.766 21.891 11.805 1 73.75 189 ARG A CA 1
ATOM 1447 C C . ARG A 1 189 ? 15.391 21.688 12.438 1 73.75 189 ARG A C 1
ATOM 1449 O O . ARG A 1 189 ? 14.711 22.641 12.805 1 73.75 189 ARG A O 1
ATOM 1456 N N . VAL A 1 190 ? 14.891 20.594 12.062 1 67.06 190 VAL A N 1
ATOM 1457 C CA . VAL A 1 190 ? 13.578 20.406 12.664 1 67.06 190 VAL A CA 1
ATOM 1458 C C . VAL A 1 190 ? 13.703 19.5 13.891 1 67.06 190 VAL A C 1
ATOM 1460 O O . VAL A 1 190 ? 14.602 18.656 13.961 1 67.06 190 VAL A O 1
ATOM 1463 N N . MET B 1 1 ? -12.516 24.906 0.598 1 60.12 1 MET B N 1
ATOM 1464 C CA . MET B 1 1 ? -13.469 24.016 1.24 1 60.12 1 MET B CA 1
ATOM 1465 C C . MET B 1 1 ? -13.266 22.578 0.775 1 60.12 1 MET B C 1
ATOM 1467 O O . MET B 1 1 ? -13.102 22.328 -0.419 1 60.12 1 MET B O 1
ATOM 1471 N N . ASN B 1 2 ? -12.883 21.562 1.657 1 79.25 2 ASN B N 1
ATOM 1472 C CA . ASN B 1 2 ? -12.484 20.172 1.435 1 79.25 2 ASN B CA 1
ATOM 1473 C C . ASN B 1 2 ? -13.688 19.281 1.179 1 79.25 2 ASN B C 1
ATOM 1475 O O . ASN B 1 2 ? -13.539 18.078 0.985 1 79.25 2 ASN B O 1
ATOM 1479 N N . ARG B 1 3 ? -14.852 19.969 0.932 1 84.38 3 ARG B N 1
ATOM 1480 C CA . ARG B 1 3 ? -16.141 19.281 1.001 1 84.38 3 ARG B CA 1
ATOM 1481 C C . ARG B 1 3 ? -16.281 18.281 -0.136 1 84.38 3 ARG B C 1
ATOM 1483 O O . ARG B 1 3 ? -16.703 17.141 0.083 1 84.38 3 ARG B O 1
ATOM 1490 N N . PRO B 1 4 ? -15.859 18.688 -1.321 1 90.62 4 PRO B N 1
ATOM 1491 C CA . PRO B 1 4 ? -16.109 17.719 -2.4 1 90.62 4 PRO B CA 1
ATOM 1492 C C . PRO B 1 4 ? -15.383 16.391 -2.189 1 90.62 4 PRO B C 1
ATOM 1494 O O . PRO B 1 4 ? -15.938 15.336 -2.471 1 90.62 4 PRO B O 1
ATOM 1497 N N . PHE B 1 5 ? -14.219 16.438 -1.684 1 95.81 5 PHE B N 1
ATOM 1498 C CA . PHE B 1 5 ? -13.484 15.195 -1.465 1 95.81 5 PHE B CA 1
ATOM 1499 C C . PHE B 1 5 ? -14.016 14.469 -0.237 1 95.81 5 PHE B C 1
ATOM 1501 O O . PHE B 1 5 ? -14.008 13.234 -0.19 1 95.81 5 PHE B O 1
ATOM 1508 N N . CYS B 1 6 ? -14.523 15.203 0.692 1 96.94 6 CYS B N 1
ATOM 1509 C CA . CYS B 1 6 ? -14.945 14.602 1.953 1 96.94 6 CYS B CA 1
ATOM 1510 C C . CYS B 1 6 ? -16.219 13.781 1.768 1 96.94 6 CYS B C 1
ATOM 1512 O O . CYS B 1 6 ? -16.375 12.727 2.387 1 96.94 6 CYS B O 1
ATOM 1514 N N . ILE B 1 7 ? -17.094 14.18 0.924 1 96.81 7 ILE B N 1
ATOM 1515 C CA . ILE B 1 7 ? -18.359 13.477 0.771 1 96.81 7 ILE B CA 1
ATOM 1516 C C . ILE B 1 7 ? -18.125 12.148 0.04 1 96.81 7 ILE B C 1
ATOM 1518 O O . ILE B 1 7 ? -18.984 11.273 0.04 1 96.81 7 ILE B O 1
ATOM 1522 N N . LEU B 1 8 ? -16.969 11.992 -0.588 1 98.44 8 LEU B N 1
ATOM 1523 C CA . LEU B 1 8 ? -16.656 10.789 -1.357 1 98.44 8 LEU B CA 1
ATOM 1524 C C . LEU B 1 8 ? -16.516 9.578 -0.441 1 98.44 8 LEU B C 1
ATOM 1526 O O . LEU B 1 8 ? -16.734 8.445 -0.869 1 98.44 8 LEU B O 1
ATOM 1530 N N . GLY B 1 9 ? -16.109 9.797 0.816 1 98.31 9 GLY B N 1
ATOM 1531 C CA . GLY B 1 9 ? -16.016 8.688 1.759 1 98.31 9 GLY B CA 1
ATOM 1532 C C . GLY B 1 9 ? -17.344 8.023 2.023 1 98.31 9 GLY B C 1
ATOM 1533 O O . GLY B 1 9 ? -17.547 6.852 1.68 1 98.31 9 GLY B O 1
ATOM 1534 N N . PRO B 1 10 ? -18.297 8.789 2.559 1 98.31 10 PRO B N 1
ATOM 1535 C CA . PRO B 1 10 ? -19.656 8.25 2.756 1 98.31 10 PRO B CA 1
ATOM 1536 C C . PRO B 1 10 ? -20.297 7.77 1.455 1 98.31 10 PRO B C 1
ATOM 1538 O O . PRO B 1 10 ? -21.031 6.781 1.453 1 98.31 10 PRO B O 1
ATOM 1541 N N . ALA B 1 11 ? -20.016 8.43 0.382 1 98.56 11 ALA B N 1
ATOM 1542 C CA . ALA B 1 11 ? -20.531 7.988 -0.913 1 98.56 11 ALA B CA 1
ATOM 1543 C C . ALA B 1 11 ? -19.969 6.617 -1.286 1 98.56 11 ALA B C 1
ATOM 1545 O O . ALA B 1 11 ? -20.703 5.762 -1.797 1 98.56 11 ALA B O 1
ATOM 1546 N N . ALA B 1 12 ? -18.688 6.441 -1.073 1 98.88 12 ALA B N 1
ATOM 1547 C CA . ALA B 1 12 ? -18.062 5.148 -1.353 1 98.88 12 ALA B CA 1
ATOM 1548 C C . ALA B 1 12 ? -18.719 4.039 -0.536 1 98.88 12 ALA B C 1
ATOM 1550 O O . ALA B 1 12 ? -18.969 2.943 -1.049 1 98.88 12 ALA B O 1
ATOM 1551 N N . ALA B 1 13 ? -18.969 4.316 0.74 1 98.75 13 ALA B N 1
ATOM 1552 C CA . ALA B 1 13 ? -19.641 3.348 1.599 1 98.75 13 ALA B CA 1
ATOM 1553 C C . ALA B 1 13 ? -21.016 2.979 1.039 1 98.75 13 ALA B C 1
ATOM 1555 O O . ALA B 1 13 ? -21.344 1.796 0.929 1 98.75 13 ALA B O 1
ATOM 1556 N N . LEU B 1 14 ? -21.75 3.992 0.664 1 98.75 14 LEU B N 1
ATOM 1557 C CA . LEU B 1 14 ? -23.094 3.77 0.119 1 98.75 14 LEU B CA 1
ATOM 1558 C C . LEU B 1 14 ? -23.016 2.951 -1.166 1 98.75 14 LEU B C 1
ATOM 1560 O O . LEU B 1 14 ? -23.781 1.989 -1.335 1 98.75 14 LEU B O 1
ATOM 1564 N N . VAL B 1 15 ? -22.156 3.311 -2.057 1 98.88 15 VAL B N 1
ATOM 1565 C CA . VAL B 1 15 ? -22.031 2.625 -3.338 1 98.88 15 VAL B CA 1
ATOM 1566 C C . VAL B 1 15 ? -21.594 1.182 -3.109 1 98.88 15 VAL B C 1
ATOM 1568 O O . VAL B 1 15 ? -22.047 0.269 -3.803 1 98.88 15 VAL B O 1
ATOM 1571 N N . ALA B 1 16 ? -20.703 0.969 -2.148 1 98.88 16 ALA B N 1
ATOM 1572 C CA . ALA B 1 16 ? -20.234 -0.384 -1.85 1 98.88 16 ALA B CA 1
ATOM 1573 C C . ALA B 1 16 ? -21.406 -1.287 -1.459 1 98.88 16 ALA B C 1
ATOM 1575 O O . ALA B 1 16 ? -21.547 -2.395 -1.984 1 98.88 16 ALA B O 1
ATOM 1576 N N . TRP B 1 17 ? -22.219 -0.816 -0.58 1 98.88 17 TRP B N 1
ATOM 1577 C CA . TRP B 1 17 ? -23.344 -1.623 -0.127 1 98.88 17 TRP B CA 1
ATOM 1578 C C . TRP B 1 17 ? -24.375 -1.8 -1.243 1 98.88 17 TRP B C 1
ATOM 1580 O O . TRP B 1 17 ? -25.031 -2.842 -1.335 1 98.88 17 TRP B O 1
ATOM 1590 N N . LEU B 1 18 ? -24.531 -0.804 -2.062 1 98.88 18 LEU B N 1
ATOM 1591 C CA . LEU B 1 18 ? -25.422 -0.937 -3.215 1 98.88 18 LEU B CA 1
ATOM 1592 C C . LEU B 1 18 ? -24.906 -1.998 -4.18 1 98.88 18 LEU B C 1
ATOM 1594 O O . LEU B 1 18 ? -25.672 -2.824 -4.672 1 98.88 18 LEU B O 1
ATOM 1598 N N . VAL B 1 19 ? -23.641 -1.965 -4.469 1 98.88 19 VAL B N 1
ATOM 1599 C CA . VAL B 1 19 ? -23.016 -2.936 -5.359 1 98.88 19 VAL B CA 1
ATOM 1600 C C . VAL B 1 19 ? -23.203 -4.344 -4.801 1 98.88 19 VAL B C 1
ATOM 1602 O O . VAL B 1 19 ? -23.594 -5.258 -5.523 1 98.88 19 VAL B O 1
ATOM 1605 N N . ILE B 1 20 ? -22.891 -4.527 -3.49 1 98.81 20 ILE B N 1
ATOM 1606 C CA . ILE B 1 20 ? -23.031 -5.824 -2.838 1 98.81 20 ILE B CA 1
ATOM 1607 C C . ILE B 1 20 ? -24.5 -6.266 -2.887 1 98.81 20 ILE B C 1
ATOM 1609 O O . ILE B 1 20 ? -24.797 -7.402 -3.254 1 98.81 20 ILE B O 1
ATOM 1613 N N . GLY B 1 21 ? -25.391 -5.34 -2.551 1 98.81 21 GLY B N 1
ATOM 1614 C CA . GLY B 1 21 ? -26.812 -5.652 -2.525 1 98.81 21 GLY B CA 1
ATOM 1615 C C . GLY B 1 21 ? -27.375 -6.039 -3.885 1 98.81 21 GLY B C 1
ATOM 1616 O O . GLY B 1 21 ? -28.094 -7.027 -4.008 1 98.81 21 GLY B O 1
ATOM 1617 N N . VAL B 1 22 ? -27.062 -5.27 -4.918 1 98.81 22 VAL B N 1
ATOM 1618 C CA . VAL B 1 22 ? -27.547 -5.551 -6.266 1 98.81 22 VAL B CA 1
ATOM 1619 C C . VAL B 1 22 ? -26.953 -6.875 -6.758 1 98.81 22 VAL B C 1
ATOM 1621 O O . VAL B 1 22 ? -27.656 -7.691 -7.348 1 98.81 22 VAL B O 1
ATOM 1624 N N . SER B 1 23 ? -25.672 -7.113 -6.527 1 98.88 23 SER B N 1
ATOM 1625 C CA . SER B 1 23 ? -25.047 -8.367 -6.91 1 98.88 23 SER B CA 1
ATOM 1626 C C . SER B 1 23 ? -25.688 -9.555 -6.207 1 98.88 23 SER B C 1
ATOM 1628 O O . SER B 1 23 ? -25.891 -10.609 -6.809 1 98.88 23 SER B O 1
ATOM 1630 N N . TRP B 1 24 ? -25.938 -9.32 -4.918 1 98.69 24 TRP B N 1
ATOM 1631 C CA . TRP B 1 24 ? -26.609 -10.359 -4.137 1 98.69 24 TRP B CA 1
ATOM 1632 C C . TRP B 1 24 ? -28 -10.656 -4.691 1 98.69 24 TRP B C 1
ATOM 1634 O O . TRP B 1 24 ? -28.375 -11.82 -4.844 1 98.69 24 TRP B O 1
ATOM 1644 N N . ALA B 1 25 ? -28.734 -9.672 -5.027 1 98.69 25 ALA B N 1
ATOM 1645 C CA . ALA B 1 25 ? -30.094 -9.828 -5.551 1 98.69 25 ALA B CA 1
ATOM 1646 C C . ALA B 1 25 ? -30.094 -10.625 -6.852 1 98.69 25 ALA B C 1
ATOM 1648 O O . ALA B 1 25 ? -30.938 -11.5 -7.059 1 98.69 25 ALA B O 1
ATOM 1649 N N . VAL B 1 26 ? -29.125 -10.398 -7.73 1 98.5 26 VAL B N 1
ATOM 1650 C CA . VAL B 1 26 ? -29.016 -11.047 -9.039 1 98.5 26 VAL B CA 1
ATOM 1651 C C . VAL B 1 26 ? -28.609 -12.5 -8.859 1 98.5 26 VAL B C 1
ATOM 1653 O O . VAL B 1 26 ? -28.906 -13.352 -9.703 1 98.5 26 VAL B O 1
ATOM 1656 N N . ASN B 1 27 ? -28 -12.789 -7.754 1 98.69 27 ASN B N 1
ATOM 1657 C CA . ASN B 1 27 ? -27.469 -14.125 -7.504 1 98.69 27 ASN B CA 1
ATOM 1658 C C . ASN B 1 27 ? -28.141 -14.781 -6.301 1 98.69 27 ASN B C 1
ATOM 1660 O O . ASN B 1 27 ? -27.531 -15.602 -5.613 1 98.69 27 ASN B O 1
ATOM 1664 N N . SER B 1 28 ? -29.359 -14.383 -6.02 1 98 28 SER B N 1
ATOM 1665 C CA . SER B 1 28 ? -30.062 -14.797 -4.805 1 98 28 SER B CA 1
ATOM 1666 C C . SER B 1 28 ? -30.422 -16.281 -4.852 1 98 28 SER B C 1
ATOM 1668 O O . SER B 1 28 ? -30.719 -16.875 -3.818 1 98 28 SER B O 1
ATOM 1670 N N . ASP B 1 29 ? -30.359 -16.859 -5.938 1 98.12 29 ASP B N 1
ATOM 1671 C CA . ASP B 1 29 ? -30.75 -18.266 -6.082 1 98.12 29 ASP B CA 1
ATOM 1672 C C . ASP B 1 29 ? -29.672 -19.188 -5.496 1 98.12 29 ASP B C 1
ATOM 1674 O O . ASP B 1 29 ? -29.969 -20.312 -5.109 1 98.12 29 ASP B O 1
ATOM 1678 N N . TRP B 1 30 ? -28.406 -18.703 -5.41 1 98 30 TRP B N 1
ATOM 1679 C CA . TRP B 1 30 ? -27.391 -19.625 -4.934 1 98 30 TRP B CA 1
ATOM 1680 C C . TRP B 1 30 ? -26.547 -18.984 -3.836 1 98 30 TRP B C 1
ATOM 1682 O O . TRP B 1 30 ? -25.922 -19.688 -3.033 1 98 30 TRP B O 1
ATOM 1692 N N . PHE B 1 31 ? -26.406 -17.656 -3.805 1 98.44 31 PHE B N 1
ATOM 1693 C CA . PHE B 1 31 ? -25.531 -17 -2.836 1 98.44 31 PHE B CA 1
ATOM 1694 C C . PHE B 1 31 ? -26.141 -17.062 -1.438 1 98.44 31 PHE B C 1
ATOM 1696 O O . PHE B 1 31 ? -27.266 -16.609 -1.223 1 98.44 31 PHE B O 1
ATOM 1703 N N . VAL B 1 32 ? -25.344 -17.531 -0.535 1 98.56 32 VAL B N 1
ATOM 1704 C CA . VAL B 1 32 ? -25.734 -17.609 0.872 1 98.56 32 VAL B CA 1
ATOM 1705 C C . VAL B 1 32 ? -24.734 -16.828 1.721 1 98.56 32 VAL B C 1
ATOM 1707 O O . VAL B 1 32 ? -23.547 -17.203 1.798 1 98.56 32 VAL B O 1
ATOM 1710 N N . PHE B 1 33 ? -25.156 -15.789 2.391 1 98.19 33 PHE B N 1
ATOM 1711 C CA . PHE B 1 33 ? -24.344 -14.828 3.139 1 98.19 33 PHE B CA 1
ATOM 1712 C C . PHE B 1 33 ? -23.5 -15.539 4.184 1 98.19 33 PHE B C 1
ATOM 1714 O O . PHE B 1 33 ? -22.328 -15.188 4.379 1 98.19 33 PHE B O 1
ATOM 1721 N N . THR B 1 34 ? -23.984 -16.609 4.805 1 98 34 THR B N 1
ATOM 1722 C CA . THR B 1 34 ? -23.281 -17.297 5.883 1 98 34 THR B CA 1
ATOM 1723 C C . THR B 1 34 ? -22.453 -18.453 5.34 1 98 34 THR B C 1
ATOM 1725 O O . THR B 1 34 ? -21.906 -19.25 6.105 1 98 34 THR B O 1
ATOM 1728 N N . GLU B 1 35 ? -22.312 -18.562 4.012 1 97.94 35 GLU B N 1
ATOM 1729 C CA . GLU B 1 35 ? -21.578 -19.688 3.439 1 97.94 35 GLU B CA 1
ATOM 1730 C C . GLU B 1 35 ? -20.547 -19.203 2.42 1 97.94 35 GLU B C 1
ATOM 1732 O O . GLU B 1 35 ? -19.516 -19.844 2.215 1 97.94 35 GLU B O 1
ATOM 1737 N N . HIS B 1 36 ? -20.828 -18.141 1.833 1 98.06 36 HIS B N 1
ATOM 1738 C CA . HIS B 1 36 ? -20.031 -17.719 0.689 1 98.06 36 HIS B CA 1
ATOM 1739 C C . HIS B 1 36 ? -19.25 -16.438 1.003 1 98.06 36 HIS B C 1
ATOM 1741 O O . HIS B 1 36 ? -19.328 -15.93 2.121 1 98.06 36 HIS B O 1
ATOM 1747 N N . ALA B 1 37 ? -18.438 -16.047 0.103 1 97.81 37 ALA B N 1
ATOM 1748 C CA . ALA B 1 37 ? -17.719 -14.766 0.155 1 97.81 37 ALA B CA 1
ATOM 1749 C C . ALA B 1 37 ? -18.391 -13.727 -0.742 1 97.81 37 ALA B C 1
ATOM 1751 O O . ALA B 1 37 ? -18.969 -14.07 -1.777 1 97.81 37 ALA B O 1
ATOM 1752 N N . PHE B 1 38 ? -18.281 -12.383 -0.327 1 98.25 38 PHE B N 1
ATOM 1753 C CA . PHE B 1 38 ? -18.812 -11.336 -1.201 1 98.25 38 PHE B CA 1
ATOM 1754 C C . PHE B 1 38 ? -18.156 -11.414 -2.58 1 98.25 38 PHE B C 1
ATOM 1756 O O . PHE B 1 38 ? -18.828 -11.195 -3.596 1 98.25 38 PHE B O 1
ATOM 1763 N N . SER B 1 39 ? -16.875 -11.766 -2.611 1 97 39 SER B N 1
ATOM 1764 C CA . SER B 1 39 ? -16.172 -11.773 -3.885 1 97 39 SER B CA 1
ATOM 1765 C C . SER B 1 39 ? -16.656 -12.898 -4.793 1 97 39 SER B C 1
ATOM 1767 O O . SER B 1 39 ? -16.406 -12.891 -5.996 1 97 39 SER B O 1
ATOM 1769 N N . ASP B 1 40 ? -17.375 -13.906 -4.27 1 98 40 ASP B N 1
ATOM 1770 C CA . ASP B 1 40 ? -18.016 -14.914 -5.105 1 98 40 ASP B CA 1
ATOM 1771 C C . ASP B 1 40 ? -19.016 -14.281 -6.066 1 98 40 ASP B C 1
ATOM 1773 O O . ASP B 1 40 ? -19.297 -14.82 -7.137 1 98 40 ASP B O 1
ATOM 1777 N N . LEU B 1 41 ? -19.5 -13.125 -5.688 1 98.38 41 LEU B N 1
ATOM 1778 C CA . LEU B 1 41 ? -20.484 -12.398 -6.496 1 98.38 41 LEU B CA 1
ATOM 1779 C C . LEU B 1 41 ? -19.812 -11.805 -7.734 1 98.38 41 LEU B C 1
ATOM 1781 O O . LEU B 1 41 ? -20.516 -11.305 -8.625 1 98.38 41 LEU B O 1
ATOM 1785 N N . GLY B 1 42 ? -18.531 -11.852 -7.805 1 98.12 42 GLY B N 1
ATOM 1786 C CA . GLY B 1 42 ? -17.766 -11.406 -8.961 1 98.12 42 GLY B CA 1
ATOM 1787 C C . GLY B 1 42 ? -16.984 -12.531 -9.625 1 98.12 42 GLY B C 1
ATOM 1788 O O . GLY B 1 42 ? -16.156 -12.273 -10.5 1 98.12 42 GLY B O 1
ATOM 1789 N N . GLY B 1 43 ? -17.234 -13.711 -9.094 1 97.25 43 GLY B N 1
ATOM 1790 C CA . GLY B 1 43 ? -16.484 -14.859 -9.578 1 97.25 43 GLY B CA 1
ATOM 1791 C C . GLY B 1 43 ? -17.172 -15.578 -10.727 1 97.25 43 GLY B C 1
ATOM 1792 O O . GLY B 1 43 ? -18.125 -15.062 -11.297 1 97.25 43 GLY B O 1
ATOM 1793 N N . VAL B 1 44 ? -16.688 -16.75 -11.125 1 94.88 44 VAL B N 1
ATOM 1794 C CA . VAL B 1 44 ? -17.078 -17.469 -12.32 1 94.88 44 VAL B CA 1
ATOM 1795 C C . VAL B 1 44 ? -18.516 -17.969 -12.18 1 94.88 44 VAL B C 1
ATOM 1797 O O . VAL B 1 44 ? -19.25 -18.062 -13.172 1 94.88 44 VAL B O 1
ATOM 1800 N N . LYS B 1 45 ? -18.984 -18.203 -11.047 1 95.69 45 LYS B N 1
ATOM 1801 C CA . LYS B 1 45 ? -20.312 -18.75 -10.82 1 95.69 45 LYS B CA 1
ATOM 1802 C C . LYS B 1 45 ? -21.359 -17.641 -10.805 1 95.69 45 LYS B C 1
ATOM 1804 O O . LYS B 1 45 ? -22.562 -17.906 -10.883 1 95.69 45 LYS B O 1
ATOM 1809 N N . ALA B 1 46 ? -20.953 -16.484 -10.695 1 98.12 46 ALA B N 1
ATOM 1810 C CA . ALA B 1 46 ? -21.875 -15.367 -10.477 1 98.12 46 ALA B CA 1
ATOM 1811 C C . ALA B 1 46 ? -22.609 -14.992 -11.766 1 98.12 46 ALA B C 1
ATOM 1813 O O . ALA B 1 46 ? -22 -14.977 -12.844 1 98.12 46 ALA B O 1
ATOM 1814 N N . ARG B 1 47 ? -23.953 -14.805 -11.656 1 98.12 47 ARG B N 1
ATOM 1815 C CA . ARG B 1 47 ? -24.703 -14.133 -12.711 1 98.12 47 ARG B CA 1
ATOM 1816 C C . ARG B 1 47 ? -24.359 -12.648 -12.773 1 98.12 47 ARG B C 1
ATOM 1818 O O . ARG B 1 47 ? -24.391 -11.953 -11.758 1 98.12 47 ARG B O 1
ATOM 1825 N N . MET B 1 48 ? -23.922 -12.156 -13.938 1 98.38 48 MET B N 1
ATOM 1826 C CA . MET B 1 48 ? -23.547 -10.766 -14.18 1 98.38 48 MET B CA 1
ATOM 1827 C C . MET B 1 48 ? -22.422 -10.336 -13.234 1 98.38 48 MET B C 1
ATOM 1829 O O . MET B 1 48 ? -22.562 -9.352 -12.5 1 98.38 48 MET B O 1
ATOM 1833 N N . PRO B 1 49 ? -21.281 -11.023 -13.211 1 98.56 49 PRO B N 1
ATOM 1834 C CA . PRO B 1 49 ? -20.188 -10.75 -12.281 1 98.56 49 PRO B CA 1
ATOM 1835 C C . PRO B 1 49 ? -19.625 -9.336 -12.43 1 98.56 49 PRO B C 1
ATOM 1837 O O . PRO B 1 49 ? -18.969 -8.828 -11.516 1 98.56 49 PRO B O 1
ATOM 1840 N N . TRP B 1 50 ? -19.875 -8.664 -13.531 1 98.38 50 TRP B N 1
ATOM 1841 C CA . TRP B 1 50 ? -19.328 -7.336 -13.789 1 98.38 50 TRP B CA 1
ATOM 1842 C C . TRP B 1 50 ? -19.953 -6.297 -12.875 1 98.38 50 TRP B C 1
ATOM 1844 O O . TRP B 1 50 ? -19.375 -5.23 -12.641 1 98.38 50 TRP B O 1
ATOM 1854 N N . ILE B 1 51 ? -21.141 -6.543 -12.328 1 98.75 51 ILE B N 1
ATOM 1855 C CA . ILE B 1 51 ? -21.766 -5.613 -11.383 1 98.75 51 ILE B CA 1
ATOM 1856 C C . ILE B 1 51 ? -20.875 -5.469 -10.148 1 98.75 51 ILE B C 1
ATOM 1858 O O . ILE B 1 51 ? -20.562 -4.355 -9.727 1 98.75 51 ILE B O 1
ATOM 1862 N N . TYR B 1 52 ? -20.484 -6.586 -9.648 1 98.81 52 TYR B N 1
ATOM 1863 C CA . TYR B 1 52 ? -19.625 -6.578 -8.461 1 98.81 52 TYR B CA 1
ATOM 1864 C C . TYR B 1 52 ? -18.25 -6.027 -8.781 1 98.81 52 TYR B C 1
ATOM 1866 O O . TYR B 1 52 ? -17.75 -5.133 -8.094 1 98.81 52 TYR B O 1
ATOM 1874 N N . ASN B 1 53 ? -17.641 -6.512 -9.852 1 98.75 53 ASN B N 1
ATOM 1875 C CA . ASN B 1 53 ? -16.25 -6.207 -10.156 1 98.75 53 ASN B CA 1
ATOM 1876 C C . ASN B 1 53 ? -16.078 -4.746 -10.57 1 98.75 53 ASN B C 1
ATOM 1878 O O . ASN B 1 53 ? -15.219 -4.043 -10.031 1 98.75 53 ASN B O 1
ATOM 1882 N N . TYR B 1 54 ? -16.828 -4.238 -11.5 1 98.75 54 TYR B N 1
ATOM 1883 C CA . TYR B 1 54 ? -16.719 -2.834 -11.883 1 98.75 54 TYR B CA 1
ATOM 1884 C C . TYR B 1 54 ? -17.219 -1.923 -10.758 1 98.75 54 TYR B C 1
ATOM 1886 O O . TYR B 1 54 ? -16.734 -0.792 -10.617 1 98.75 54 TYR B O 1
ATOM 1894 N N . GLY B 1 55 ? -18.203 -2.434 -9.984 1 98.88 55 GLY B N 1
ATOM 1895 C CA . GLY B 1 55 ? -18.625 -1.702 -8.797 1 98.88 55 GLY B CA 1
ATOM 1896 C C . GLY B 1 55 ? -17.484 -1.472 -7.812 1 98.88 55 GLY B C 1
ATOM 1897 O O . GLY B 1 55 ? -17.312 -0.36 -7.309 1 98.88 55 GLY B O 1
ATOM 1898 N N . LEU B 1 56 ? -16.75 -2.494 -7.578 1 98.88 56 LEU B N 1
ATOM 1899 C CA . LEU B 1 56 ? -15.641 -2.367 -6.633 1 98.88 56 LEU B CA 1
ATOM 1900 C C . LEU B 1 56 ? -14.555 -1.45 -7.188 1 98.88 56 LEU B C 1
ATOM 1902 O O . LEU B 1 56 ? -13.898 -0.73 -6.434 1 98.88 56 LEU B O 1
ATOM 1906 N N . ILE B 1 57 ? -14.281 -1.498 -8.5 1 98.88 57 ILE B N 1
ATOM 1907 C CA . ILE B 1 57 ? -13.344 -0.567 -9.109 1 98.88 57 ILE B CA 1
ATOM 1908 C C . ILE B 1 57 ? -13.789 0.868 -8.852 1 98.88 57 ILE B C 1
ATOM 1910 O O . ILE B 1 57 ? -12.992 1.711 -8.438 1 98.88 57 ILE B O 1
ATOM 1914 N N . LEU B 1 58 ? -15.078 1.123 -9.055 1 98.88 58 LEU B N 1
ATOM 1915 C CA . LEU B 1 58 ? -15.625 2.451 -8.812 1 98.88 58 LEU B CA 1
ATOM 1916 C C . LEU B 1 58 ? -15.477 2.846 -7.348 1 98.88 58 LEU B C 1
ATOM 1918 O O . LEU B 1 58 ? -15.039 3.957 -7.043 1 98.88 58 LEU B O 1
ATOM 1922 N N . VAL B 1 59 ? -15.867 1.946 -6.434 1 98.94 59 VAL B N 1
ATOM 1923 C CA . VAL B 1 59 ? -15.766 2.23 -5.004 1 98.94 59 VAL B CA 1
ATOM 1924 C C . VAL B 1 59 ? -14.312 2.516 -4.637 1 98.94 59 VAL B C 1
ATOM 1926 O O . VAL B 1 59 ? -14.031 3.449 -3.881 1 98.94 59 VAL B O 1
ATOM 1929 N N . GLY B 1 60 ? -13.398 1.652 -5.145 1 98.94 60 GLY B N 1
ATOM 1930 C CA . GLY B 1 60 ? -11.977 1.876 -4.898 1 98.94 60 GLY B CA 1
ATOM 1931 C C . GLY B 1 60 ? -11.5 3.242 -5.355 1 98.94 60 GLY B C 1
ATOM 1932 O O . GLY B 1 60 ? -10.719 3.896 -4.66 1 98.94 60 GLY B O 1
ATOM 1933 N N . LEU B 1 61 ? -11.922 3.721 -6.484 1 98.81 61 LEU B N 1
ATOM 1934 C CA . LEU B 1 61 ? -11.562 5.035 -7.004 1 98.81 61 LEU B CA 1
ATOM 1935 C C . LEU B 1 61 ? -12.125 6.141 -6.121 1 98.81 61 LEU B C 1
ATOM 1937 O O . LEU B 1 61 ? -11.461 7.152 -5.879 1 98.81 61 LEU B O 1
ATOM 1941 N N . LEU B 1 62 ? -13.367 5.941 -5.66 1 98.88 62 LEU B N 1
ATOM 1942 C CA . LEU B 1 62 ? -13.961 6.906 -4.742 1 98.88 62 LEU B CA 1
ATOM 1943 C C . LEU B 1 62 ? -13.141 7.008 -3.459 1 98.88 62 LEU B C 1
ATOM 1945 O O . LEU B 1 62 ? -12.898 8.109 -2.957 1 98.88 62 LEU B O 1
ATOM 1949 N N . VAL B 1 63 ? -12.742 5.863 -2.959 1 98.94 63 VAL B N 1
ATOM 1950 C CA . VAL B 1 63 ? -11.938 5.836 -1.74 1 98.94 63 VAL B CA 1
ATOM 1951 C C . VAL B 1 63 ? -10.586 6.504 -1.994 1 98.94 63 VAL B C 1
ATOM 1953 O O . VAL B 1 63 ? -10.094 7.258 -1.152 1 98.94 63 VAL B O 1
ATOM 1956 N N . THR B 1 64 ? -9.992 6.219 -3.121 1 98.88 64 THR B N 1
ATOM 1957 C CA . THR B 1 64 ? -8.727 6.832 -3.496 1 98.88 64 THR B CA 1
ATOM 1958 C C . THR B 1 64 ? -8.844 8.352 -3.518 1 98.88 64 THR B C 1
ATOM 1960 O O . THR B 1 64 ? -8 9.055 -2.951 1 98.88 64 THR B O 1
ATOM 1963 N N . LEU B 1 65 ? -9.875 8.867 -4.094 1 98.69 65 LEU B N 1
ATOM 1964 C CA . LEU B 1 65 ? -10.086 10.305 -4.148 1 98.69 65 LEU B CA 1
ATOM 1965 C C . LEU B 1 65 ? -10.43 10.859 -2.77 1 98.69 65 LEU B C 1
ATOM 1967 O O . LEU B 1 65 ? -10.039 11.984 -2.436 1 98.69 65 LEU B O 1
ATOM 1971 N N . TYR B 1 66 ? -11.219 10.07 -2 1 98.75 66 TYR B N 1
ATOM 1972 C CA . TYR B 1 66 ? -11.547 10.484 -0.64 1 98.75 66 TYR B CA 1
ATOM 1973 C C . TYR B 1 66 ? -10.289 10.719 0.181 1 98.75 66 TYR B C 1
ATOM 1975 O O . TYR B 1 66 ? -10.281 11.547 1.097 1 98.75 66 TYR B O 1
ATOM 1983 N N . SER B 1 67 ? -9.172 10 -0.118 1 98.75 67 SER B N 1
ATOM 1984 C CA . SER B 1 67 ? -7.934 10.156 0.639 1 98.75 67 SER B CA 1
ATOM 1985 C C . SER B 1 67 ? -7.449 11.602 0.623 1 98.75 67 SER B C 1
ATOM 1987 O O . SER B 1 67 ? -6.68 12.008 1.491 1 98.75 67 SER B O 1
ATOM 1989 N N . LEU B 1 68 ? -7.91 12.445 -0.3 1 98.12 68 LEU B N 1
ATOM 1990 C CA . LEU B 1 68 ? -7.543 13.852 -0.379 1 98.12 68 LEU B CA 1
ATOM 1991 C C . LEU B 1 68 ? -8.258 14.664 0.699 1 98.12 68 LEU B C 1
ATOM 1993 O O . LEU B 1 68 ? -7.836 15.773 1.025 1 98.12 68 LEU B O 1
ATOM 1997 N N . CYS B 1 69 ? -9.383 14.141 1.208 1 98 69 CYS B N 1
ATOM 1998 C CA . CYS B 1 69 ? -10.117 14.844 2.254 1 98 69 CYS B CA 1
ATOM 1999 C C . CYS B 1 69 ? -9.281 14.945 3.527 1 98 69 CYS B C 1
ATOM 2001 O O . CYS B 1 69 ? -8.953 16.047 3.975 1 98 69 CYS B O 1
ATOM 2003 N N . PRO B 1 70 ? -8.867 13.812 4.129 1 98.12 70 PRO B N 1
ATOM 2004 C CA . PRO B 1 70 ? -8.023 13.953 5.316 1 98.12 70 PRO B CA 1
ATOM 2005 C C . PRO B 1 70 ? -6.699 14.656 5.016 1 98.12 70 PRO B C 1
ATOM 2007 O O . PRO B 1 70 ? -6.148 15.336 5.883 1 98.12 70 PRO B O 1
ATOM 2010 N N . TYR B 1 71 ? -6.176 14.523 3.828 1 97.94 71 TYR B N 1
ATOM 2011 C CA . TYR B 1 71 ? -4.941 15.203 3.459 1 97.94 71 TYR B CA 1
ATOM 2012 C C . TYR B 1 71 ? -5.109 16.719 3.529 1 97.94 71 TYR B C 1
ATOM 2014 O O . TYR B 1 71 ? -4.293 17.406 4.145 1 97.94 71 TYR B O 1
ATOM 2022 N N . ARG B 1 72 ? -6.125 17.203 2.914 1 96.81 72 ARG B N 1
ATOM 2023 C CA . ARG B 1 72 ? -6.355 18.641 2.842 1 96.81 72 ARG B CA 1
ATOM 2024 C C . ARG B 1 72 ? -6.805 19.203 4.191 1 96.81 72 ARG B C 1
ATOM 2026 O O . ARG B 1 72 ? -6.504 20.344 4.527 1 96.81 72 ARG B O 1
ATOM 2033 N N . ALA B 1 73 ? -7.488 18.359 4.957 1 96.5 73 ALA B N 1
ATOM 2034 C CA . ALA B 1 73 ? -8.039 18.812 6.23 1 96.5 73 ALA B CA 1
ATOM 2035 C C . ALA B 1 73 ? -7.055 18.578 7.371 1 96.5 73 ALA B C 1
ATOM 2037 O O . ALA B 1 73 ? -7.359 18.859 8.531 1 96.5 73 ALA B O 1
ATOM 2038 N N . ALA B 1 74 ? -5.906 18.141 7.051 1 96.5 74 ALA B N 1
ATOM 2039 C CA . ALA B 1 74 ? -4.965 17.688 8.07 1 96.5 74 ALA B CA 1
ATOM 2040 C C . ALA B 1 74 ? -4.488 18.844 8.938 1 96.5 74 ALA B C 1
ATOM 2042 O O . ALA B 1 74 ? -4.023 19.859 8.43 1 96.5 74 ALA B O 1
ATOM 2043 N N . VAL B 1 75 ? -4.633 18.672 10.18 1 95.94 75 VAL B N 1
ATOM 2044 C CA . VAL B 1 75 ? -4.062 19.547 11.203 1 95.94 75 VAL B CA 1
ATOM 2045 C C . VAL B 1 75 ? -2.783 18.922 11.758 1 95.94 75 VAL B C 1
ATOM 2047 O O . VAL B 1 75 ? -1.77 19.609 11.914 1 95.94 75 VAL B O 1
ATOM 2050 N N . GLU B 1 76 ? -2.918 17.625 11.984 1 97 76 GLU B N 1
ATOM 2051 C CA . GLU B 1 76 ? -1.777 16.828 12.438 1 97 76 GLU B CA 1
ATOM 2052 C C . GLU B 1 76 ? -1.099 16.125 11.266 1 97 76 GLU B C 1
ATOM 2054 O O . GLU B 1 76 ? -1.771 15.625 10.352 1 97 76 GLU B O 1
ATOM 2059 N N . ARG B 1 77 ? 0.22 16 11.234 1 97 77 ARG B N 1
ATOM 2060 C CA . ARG B 1 77 ? 0.972 15.328 10.18 1 97 77 ARG B CA 1
ATOM 2061 C C . ARG B 1 77 ? 0.543 13.875 10.047 1 97 77 ARG B C 1
ATOM 2063 O O . ARG B 1 77 ? 0.566 13.32 8.945 1 97 77 ARG B O 1
ATOM 2070 N N . LEU B 1 78 ? 0.168 13.328 11.164 1 98.44 78 LEU B N 1
ATOM 2071 C CA . LEU B 1 78 ? -0.257 11.93 11.172 1 98.44 78 LEU B CA 1
ATOM 2072 C C . LEU B 1 78 ? -1.459 11.727 10.258 1 98.44 78 LEU B C 1
ATOM 2074 O O . LEU B 1 78 ? -1.619 10.656 9.664 1 98.44 78 LEU B O 1
ATOM 2078 N N . GLU B 1 79 ? -2.305 12.711 10.102 1 98.62 79 GLU B N 1
ATOM 2079 C CA . GLU B 1 79 ? -3.451 12.625 9.203 1 98.62 79 GLU B CA 1
ATOM 2080 C C . GLU B 1 79 ? -3.004 12.594 7.746 1 98.62 79 GLU B C 1
ATOM 2082 O O . GLU B 1 79 ? -3.592 11.883 6.926 1 98.62 79 GLU B O 1
ATOM 2087 N N . ALA B 1 80 ? -1.969 13.414 7.449 1 98.75 80 ALA B N 1
ATOM 2088 C CA . ALA B 1 80 ? -1.407 13.359 6.102 1 98.75 80 ALA B CA 1
ATOM 2089 C C . ALA B 1 80 ? -0.759 12 5.836 1 98.75 80 ALA B C 1
ATOM 2091 O O . ALA B 1 80 ? -0.936 11.422 4.762 1 98.75 80 ALA B O 1
ATOM 2092 N N . PHE B 1 81 ? -0.035 11.531 6.84 1 98.88 81 PHE B N 1
ATOM 2093 C CA . PHE B 1 81 ? 0.548 10.195 6.785 1 98.88 81 PHE B CA 1
ATOM 2094 C C . PHE B 1 81 ? -0.525 9.141 6.516 1 98.88 81 PHE B C 1
ATOM 2096 O O . PHE B 1 81 ? -0.385 8.328 5.605 1 98.88 81 PHE B O 1
ATOM 2103 N N . GLY B 1 82 ? -1.589 9.18 7.277 1 98.94 82 GLY B N 1
ATOM 2104 C CA . GLY B 1 82 ? -2.695 8.25 7.129 1 98.94 82 GLY B CA 1
ATOM 2105 C C . GLY B 1 82 ? -3.391 8.352 5.785 1 98.94 82 GLY B C 1
ATOM 2106 O O . GLY B 1 82 ? -3.885 7.355 5.254 1 98.94 82 GLY B O 1
ATOM 2107 N N . SER B 1 83 ? -3.441 9.602 5.23 1 98.81 83 SER B N 1
ATOM 2108 C CA . SER B 1 83 ? -4.047 9.797 3.922 1 98.81 83 SER B CA 1
ATOM 2109 C C . SER B 1 83 ? -3.271 9.07 2.832 1 98.81 83 SER B C 1
ATOM 2111 O O . SER B 1 83 ? -3.857 8.586 1.862 1 98.81 83 SER B O 1
ATOM 2113 N N . GLY B 1 84 ? -1.921 8.992 2.947 1 98.88 84 GLY B N 1
ATOM 2114 C CA . GLY B 1 84 ? -1.133 8.188 2.031 1 98.88 84 GLY B CA 1
ATOM 2115 C C . GLY B 1 84 ? -1.468 6.707 2.096 1 98.88 84 GLY B C 1
ATOM 2116 O O . GLY B 1 84 ? -1.579 6.043 1.063 1 98.88 84 GLY B O 1
ATOM 2117 N N . LEU B 1 85 ? -1.647 6.227 3.32 1 98.94 85 LEU B N 1
ATOM 2118 C CA . LEU B 1 85 ? -2.047 4.84 3.516 1 98.94 85 LEU B CA 1
ATOM 2119 C C . LEU B 1 85 ? -3.43 4.582 2.926 1 98.94 85 LEU B C 1
ATOM 2121 O O . LEU B 1 85 ? -3.664 3.541 2.309 1 98.94 85 LEU B O 1
ATOM 2125 N N . LEU B 1 86 ? -4.332 5.551 3.109 1 98.94 86 LEU B N 1
ATOM 2126 C CA . LEU B 1 86 ? -5.707 5.43 2.637 1 98.94 86 LEU B CA 1
ATOM 2127 C C . LEU B 1 86 ? -5.758 5.398 1.112 1 98.94 86 LEU B C 1
ATOM 2129 O O . LEU B 1 86 ? -6.551 4.656 0.528 1 98.94 86 LEU B O 1
ATOM 2133 N N . LEU B 1 87 ? -4.918 6.227 0.497 1 98.94 87 LEU B N 1
ATOM 2134 C CA . LEU B 1 87 ? -4.828 6.203 -0.959 1 98.94 87 LEU B CA 1
ATOM 2135 C C . LEU B 1 87 ? -4.512 4.801 -1.461 1 98.94 87 LEU B C 1
ATOM 2137 O O . LEU B 1 87 ? -5.156 4.305 -2.387 1 98.94 87 LEU B O 1
ATOM 2141 N N . THR B 1 88 ? -3.531 4.168 -0.806 1 98.94 88 THR B N 1
ATOM 2142 C CA . THR B 1 88 ? -3.133 2.818 -1.191 1 98.94 88 THR B CA 1
ATOM 2143 C C . THR B 1 88 ? -4.273 1.832 -0.962 1 98.94 88 THR B C 1
ATOM 2145 O O . THR B 1 88 ? -4.516 0.952 -1.79 1 98.94 88 THR B O 1
ATOM 2148 N N . ALA B 1 89 ? -4.984 1.992 0.15 1 98.94 89 ALA B N 1
ATOM 2149 C CA . ALA B 1 89 ? -6.121 1.118 0.426 1 98.94 89 ALA B CA 1
ATOM 2150 C C . ALA B 1 89 ? -7.172 1.219 -0.678 1 98.94 89 ALA B C 1
ATOM 2152 O O . ALA B 1 89 ? -7.73 0.205 -1.106 1 98.94 89 ALA B O 1
ATOM 2153 N N . GLY B 1 90 ? -7.445 2.434 -1.14 1 98.94 90 GLY B N 1
ATOM 2154 C CA . GLY B 1 90 ? -8.391 2.627 -2.229 1 98.94 90 GLY B CA 1
ATOM 2155 C C . GLY B 1 90 ? -7.969 1.941 -3.514 1 98.94 90 GLY B C 1
ATOM 2156 O O . GLY B 1 90 ? -8.789 1.323 -4.191 1 98.94 90 GLY B O 1
ATOM 2157 N N . LEU B 1 91 ? -6.707 2.061 -3.807 1 98.88 91 LEU B N 1
ATOM 2158 C CA . LEU B 1 91 ? -6.191 1.398 -5 1 98.88 91 LEU B CA 1
ATOM 2159 C C . LEU B 1 91 ? -6.348 -0.115 -4.895 1 98.88 91 LEU B C 1
ATOM 2161 O O . LEU B 1 91 ? -6.699 -0.778 -5.871 1 98.88 91 LEU B O 1
ATOM 2165 N N . PHE B 1 92 ? -6.098 -0.647 -3.719 1 98.88 92 PHE B N 1
ATOM 2166 C CA . PHE B 1 92 ? -6.215 -2.092 -3.551 1 98.88 92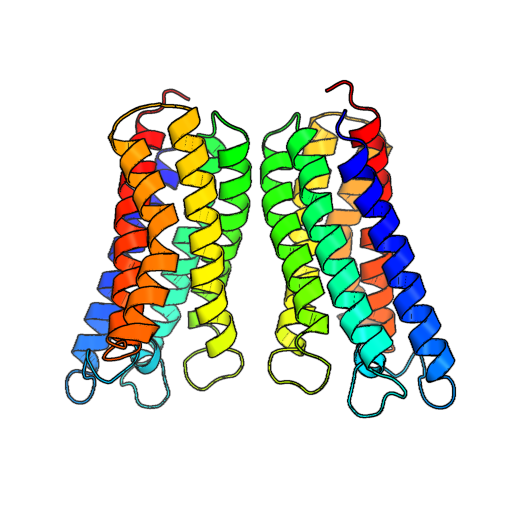 PHE B CA 1
ATOM 2167 C C . PHE B 1 92 ? -7.672 -2.527 -3.617 1 98.88 92 PHE B C 1
ATOM 2169 O O . PHE B 1 92 ? -7.98 -3.621 -4.098 1 98.88 92 PHE B O 1
ATOM 2176 N N . LEU B 1 93 ? -8.602 -1.698 -3.119 1 98.81 93 LEU B N 1
ATOM 2177 C CA . LEU B 1 93 ? -10.016 -2.008 -3.293 1 98.81 93 LEU B CA 1
ATOM 2178 C C . LEU B 1 93 ? -10.383 -2.078 -4.77 1 98.81 93 LEU B C 1
ATOM 2180 O O . LEU B 1 93 ? -11.086 -2.996 -5.199 1 98.81 93 LEU B O 1
ATOM 2184 N N . ALA B 1 94 ? -9.891 -1.158 -5.551 1 98.81 94 ALA B N 1
ATOM 2185 C CA . ALA B 1 94 ? -10.109 -1.19 -6.996 1 98.81 94 ALA B CA 1
ATOM 2186 C C . ALA B 1 94 ? -9.5 -2.445 -7.617 1 98.81 94 ALA B C 1
ATOM 2188 O O . ALA B 1 94 ? -10.086 -3.051 -8.516 1 98.81 94 ALA B O 1
ATOM 2189 N N . LEU B 1 95 ? -8.344 -2.881 -7.117 1 98.62 95 LEU B N 1
ATOM 2190 C CA . LEU B 1 95 ? -7.648 -4.047 -7.652 1 98.62 95 LEU B CA 1
ATOM 2191 C C . LEU B 1 95 ? -8.445 -5.32 -7.387 1 98.62 95 LEU B C 1
ATOM 2193 O O . LEU B 1 95 ? -8.352 -6.289 -8.141 1 98.62 95 LEU B O 1
ATOM 2197 N N . ILE B 1 96 ? -9.25 -5.328 -6.301 1 98.38 96 ILE B N 1
ATOM 2198 C CA . ILE B 1 96 ? -10.109 -6.484 -6.047 1 98.38 96 ILE B CA 1
ATOM 2199 C C . ILE B 1 96 ? -11.062 -6.684 -7.223 1 98.38 96 ILE B C 1
ATOM 2201 O O . ILE B 1 96 ? -11.352 -7.82 -7.609 1 98.38 96 ILE B O 1
ATOM 2205 N N . GLY B 1 97 ? -11.562 -5.582 -7.801 1 98.38 97 GLY B N 1
ATOM 2206 C CA . GLY B 1 97 ? -12.406 -5.668 -8.977 1 98.38 97 GLY B CA 1
ATOM 2207 C C . GLY B 1 97 ? -11.648 -6.07 -10.227 1 98.38 97 GLY B C 1
ATOM 2208 O O . GLY B 1 97 ? -12.188 -6.766 -11.094 1 98.38 97 GLY B O 1
ATOM 2209 N N . VAL B 1 98 ? -10.422 -5.621 -10.344 1 98.12 98 VAL B N 1
ATOM 2210 C CA . VAL B 1 98 ? -9.586 -5.93 -11.492 1 98.12 98 VAL B CA 1
ATOM 2211 C C . VAL B 1 98 ? -9.219 -7.414 -11.484 1 98.12 98 VAL B C 1
ATOM 2213 O O . VAL B 1 98 ? -9.086 -8.039 -12.539 1 98.12 98 VAL B O 1
ATOM 2216 N N . TYR B 1 99 ? -9.023 -7.973 -10.281 1 97.31 99 TYR B N 1
ATOM 2217 C CA . TYR B 1 99 ? -8.703 -9.383 -10.094 1 97.31 99 TYR B CA 1
ATOM 2218 C C . TYR B 1 99 ? -9.82 -10.102 -9.352 1 97.31 99 TYR B C 1
ATOM 2220 O O . TYR B 1 99 ? -9.727 -10.336 -8.141 1 97.31 99 TYR B O 1
ATOM 2228 N N . PRO B 1 100 ? -10.797 -10.539 -10.125 1 96.5 100 PRO B N 1
ATOM 2229 C CA . PRO B 1 100 ? -11.953 -11.172 -9.492 1 96.5 100 PRO B CA 1
ATOM 2230 C C . PRO B 1 100 ? -11.609 -12.492 -8.812 1 96.5 100 PRO B C 1
ATOM 2232 O O . PRO B 1 100 ? -10.508 -13.016 -8.984 1 96.5 100 PRO B O 1
ATOM 2235 N N . ALA B 1 101 ? -12.57 -12.953 -8.047 1 94.19 101 ALA B N 1
ATOM 2236 C CA . ALA B 1 101 ? -12.43 -14.25 -7.387 1 94.19 101 ALA B CA 1
ATOM 2237 C C . ALA B 1 101 ? -12.039 -15.336 -8.391 1 94.19 101 ALA B C 1
ATOM 2239 O O . ALA B 1 101 ? -12.586 -15.398 -9.492 1 94.19 101 ALA B O 1
ATOM 2240 N N . GLY B 1 102 ? -11.102 -16.141 -7.977 1 90.25 102 GLY B N 1
ATOM 2241 C CA . GLY B 1 102 ? -10.633 -17.188 -8.867 1 90.25 102 GLY B CA 1
ATOM 2242 C C . GLY B 1 102 ? -9.328 -16.859 -9.562 1 90.25 102 GLY B C 1
ATOM 2243 O O . GLY B 1 102 ? -8.664 -17.734 -10.109 1 90.25 102 GLY B O 1
ATOM 2244 N N . THR B 1 103 ? -9.047 -15.602 -9.617 1 90.25 103 THR B N 1
ATOM 2245 C CA . THR B 1 103 ? -7.77 -15.203 -10.195 1 90.25 103 THR B CA 1
ATOM 2246 C C . THR B 1 103 ? -6.664 -15.25 -9.141 1 90.25 103 THR B C 1
ATOM 2248 O O . THR B 1 103 ? -6.941 -15.203 -7.941 1 90.25 103 THR B O 1
ATOM 2251 N N . ARG B 1 104 ? -5.461 -15.281 -9.602 1 85 104 ARG B N 1
ATOM 2252 C CA . ARG B 1 104 ? -4.34 -15.656 -8.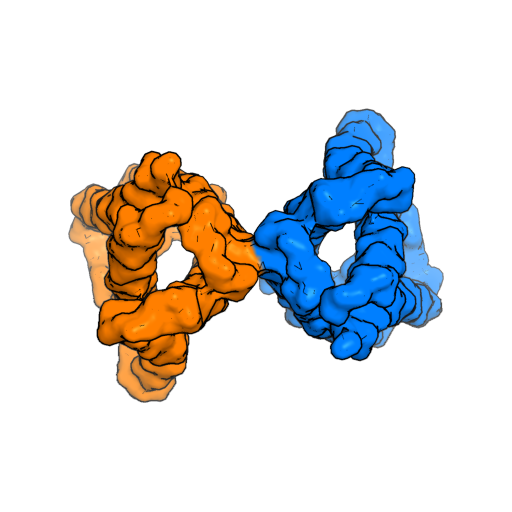742 1 85 104 ARG B CA 1
ATOM 2253 C C . ARG B 1 104 ? -4.113 -14.617 -7.656 1 85 104 ARG B C 1
ATOM 2255 O O . ARG B 1 104 ? -3.994 -14.961 -6.477 1 85 104 ARG B O 1
ATOM 2262 N N . PRO B 1 105 ? -4.105 -13.273 -7.977 1 92.62 105 PRO B N 1
ATOM 2263 C CA . PRO B 1 105 ? -3.727 -12.375 -6.879 1 92.62 105 PRO B CA 1
ATOM 2264 C C . PRO B 1 105 ? -4.922 -11.945 -6.035 1 92.62 105 PRO B C 1
ATOM 2266 O O . PRO B 1 105 ? -4.77 -11.148 -5.105 1 92.62 105 PRO B O 1
ATOM 2269 N N . HIS B 1 106 ? -6.082 -12.469 -6.23 1 94.38 106 HIS B N 1
ATOM 2270 C CA . HIS B 1 106 ? -7.305 -11.953 -5.629 1 94.38 106 HIS B CA 1
ATOM 2271 C C . HIS B 1 106 ? -7.258 -12.055 -4.109 1 94.38 106 HIS B C 1
ATOM 2273 O O . HIS B 1 106 ? -7.527 -11.078 -3.404 1 94.38 106 HIS B O 1
ATOM 2279 N N . VAL B 1 107 ? -6.902 -13.227 -3.664 1 93.44 107 VAL B N 1
ATOM 2280 C CA . VAL B 1 107 ? -6.914 -13.438 -2.221 1 93.44 107 VAL B CA 1
ATOM 2281 C C . VAL B 1 107 ? -5.914 -12.492 -1.553 1 93.44 107 VAL B C 1
ATOM 2283 O O . VAL B 1 107 ? -6.207 -11.898 -0.512 1 93.44 107 VAL B O 1
ATOM 2286 N N . PHE B 1 108 ? -4.77 -12.297 -2.139 1 96 108 PHE B N 1
ATOM 2287 C CA . PHE B 1 108 ? -3.762 -11.406 -1.584 1 96 108 PHE B CA 1
ATOM 2288 C C . PHE B 1 108 ? -4.254 -9.961 -1.596 1 96 108 PHE B C 1
ATOM 2290 O O . PHE B 1 108 ? -4.172 -9.266 -0.583 1 96 108 PHE B O 1
ATOM 2297 N N . VAL B 1 109 ? -4.719 -9.531 -2.76 1 97.38 109 VAL B N 1
ATOM 2298 C CA . VAL B 1 109 ? -5.145 -8.148 -2.938 1 97.38 109 VAL B CA 1
ATOM 2299 C C . VAL B 1 109 ? -6.27 -7.82 -1.96 1 97.38 109 VAL B C 1
ATOM 2301 O O . VAL B 1 109 ? -6.285 -6.746 -1.355 1 97.38 109 VAL B O 1
ATOM 2304 N N . SER B 1 110 ? -7.195 -8.703 -1.784 1 97.19 110 SER B N 1
ATOM 2305 C CA . SER B 1 110 ? -8.32 -8.484 -0.879 1 97.19 110 SER B CA 1
ATOM 2306 C C . SER B 1 110 ? -7.859 -8.438 0.574 1 97.19 110 SER B C 1
ATOM 2308 O O . SER B 1 110 ? -8.289 -7.578 1.341 1 97.19 110 SER B O 1
ATOM 2310 N N . THR B 1 111 ? -7.004 -9.398 0.945 1 96.31 111 THR B N 1
ATOM 2311 C CA . THR B 1 111 ? -6.48 -9.422 2.307 1 96.31 111 THR B CA 1
ATOM 2312 C C . THR B 1 111 ? -5.68 -8.156 2.607 1 96.31 111 THR B C 1
ATOM 2314 O O . THR B 1 111 ? -5.852 -7.547 3.662 1 96.31 111 THR B O 1
ATOM 2317 N N . TRP B 1 112 ? -4.801 -7.805 1.663 1 97.94 112 TRP B N 1
ATOM 2318 C CA . TRP B 1 112 ? -3.977 -6.617 1.875 1 97.94 112 TRP B CA 1
ATOM 2319 C C . TRP B 1 112 ? -4.836 -5.363 1.95 1 97.94 112 TRP B C 1
ATOM 2321 O O . TRP B 1 112 ? -4.516 -4.426 2.688 1 97.94 112 TRP B O 1
ATOM 2331 N N . PHE B 1 113 ? -5.973 -5.277 1.159 1 98.75 113 PHE B N 1
ATOM 2332 C CA . PHE B 1 113 ? -6.871 -4.133 1.255 1 98.75 113 PHE B CA 1
ATOM 2333 C C . PHE B 1 113 ? -7.301 -3.902 2.699 1 98.75 113 PHE B C 1
ATOM 2335 O O . PHE B 1 113 ? -7.215 -2.781 3.205 1 98.75 113 PHE B O 1
ATOM 2342 N N . PHE B 1 114 ? -7.75 -4.914 3.367 1 98.5 114 PHE B N 1
ATOM 2343 C CA . PHE B 1 114 ? -8.273 -4.754 4.719 1 98.5 114 PHE B CA 1
ATOM 2344 C C . PHE B 1 114 ? -7.16 -4.375 5.688 1 98.5 114 PHE B C 1
ATOM 2346 O O . PHE B 1 114 ? -7.363 -3.545 6.578 1 98.5 114 PHE B O 1
ATOM 2353 N N . LEU B 1 115 ? -5.988 -5.004 5.527 1 98.5 115 LEU B N 1
ATOM 2354 C CA . LEU B 1 115 ? -4.855 -4.664 6.383 1 98.5 115 LEU B CA 1
ATOM 2355 C C . LEU B 1 115 ? -4.434 -3.215 6.172 1 98.5 115 LEU B C 1
ATOM 2357 O O . LEU B 1 115 ? -4.18 -2.49 7.137 1 98.5 115 LEU B O 1
ATOM 2361 N N . GLN B 1 116 ? -4.285 -2.836 4.906 1 98.81 116 GLN B N 1
ATOM 2362 C CA . GLN B 1 116 ? -3.932 -1.47 4.539 1 98.81 116 GLN B CA 1
ATOM 2363 C C . GLN B 1 116 ? -4.941 -0.472 5.094 1 98.81 116 GLN B C 1
ATOM 2365 O O . GLN B 1 116 ? -4.562 0.581 5.613 1 98.81 116 GLN B O 1
ATOM 2370 N N . MET B 1 117 ? -6.211 -0.805 4.941 1 98.88 117 MET B N 1
ATOM 2371 C CA . MET B 1 117 ? -7.273 0.059 5.445 1 98.88 117 MET B CA 1
ATOM 2372 C C . MET B 1 117 ? -7.195 0.187 6.961 1 98.88 117 MET B C 1
ATOM 2374 O O . MET B 1 117 ? -7.379 1.276 7.508 1 98.88 117 MET B O 1
ATOM 2378 N N . ASP B 1 118 ? -6.949 -0.91 7.613 1 98.75 118 ASP B N 1
ATOM 2379 C CA . ASP B 1 118 ? -6.809 -0.874 9.062 1 98.75 118 ASP B CA 1
ATOM 2380 C C . ASP B 1 118 ? -5.688 0.073 9.484 1 98.75 118 ASP B C 1
ATOM 2382 O O . ASP B 1 118 ? -5.859 0.876 10.406 1 98.75 118 ASP B O 1
ATOM 2386 N N . MET B 1 119 ? -4.555 -0.033 8.812 1 98.81 119 MET B N 1
ATOM 2387 C CA . MET B 1 119 ? -3.438 0.858 9.117 1 98.81 119 MET B CA 1
ATOM 2388 C C . MET B 1 119 ? -3.822 2.314 8.875 1 98.81 119 MET B C 1
ATOM 2390 O O . MET B 1 119 ? -3.486 3.189 9.672 1 98.81 119 MET B O 1
ATOM 2394 N N . ALA B 1 120 ? -4.48 2.533 7.777 1 98.94 120 ALA B N 1
ATOM 2395 C CA . ALA B 1 120 ? -4.902 3.889 7.438 1 98.94 120 ALA B CA 1
ATOM 2396 C C . ALA B 1 120 ? -5.852 4.449 8.492 1 98.94 120 ALA B C 1
ATOM 2398 O O . ALA B 1 120 ? -5.68 5.582 8.953 1 98.94 120 ALA B O 1
ATOM 2399 N N . LEU B 1 121 ? -6.832 3.635 8.891 1 98.94 121 LEU B N 1
ATOM 2400 C CA . LEU B 1 121 ? -7.844 4.105 9.836 1 98.94 121 LEU B CA 1
ATOM 2401 C C . LEU B 1 121 ? -7.227 4.387 11.195 1 98.94 121 LEU B C 1
ATOM 2403 O O . LEU B 1 121 ? -7.609 5.344 11.875 1 98.94 121 LEU B O 1
ATOM 2407 N N . VAL B 1 122 ? -6.305 3.561 11.617 1 98.94 122 VAL B N 1
ATOM 2408 C CA . VAL B 1 122 ? -5.637 3.791 12.898 1 98.94 122 VAL B CA 1
ATOM 2409 C C . VAL B 1 122 ? -4.879 5.113 12.859 1 98.94 122 VAL B C 1
ATOM 2411 O O . VAL B 1 122 ? -5.004 5.941 13.758 1 98.94 122 VAL B O 1
ATOM 2414 N N . ALA B 1 123 ? -4.109 5.336 11.805 1 98.88 123 ALA B N 1
ATOM 2415 C CA . ALA B 1 123 ? -3.334 6.566 11.68 1 98.88 123 ALA B CA 1
ATOM 2416 C C . ALA B 1 123 ? -4.25 7.785 11.609 1 98.88 123 ALA B C 1
ATOM 2418 O O . ALA B 1 123 ? -4.016 8.781 12.289 1 98.88 123 ALA B O 1
ATOM 2419 N N . LEU B 1 124 ? -5.27 7.695 10.797 1 98.94 124 LEU B N 1
ATOM 2420 C CA . LEU B 1 124 ? -6.18 8.82 10.609 1 98.94 124 LEU B CA 1
ATOM 2421 C C . LEU B 1 124 ? -6.945 9.125 11.891 1 98.94 124 LEU B C 1
ATOM 2423 O O . LEU B 1 124 ? -7.098 10.289 12.258 1 98.94 124 LEU B O 1
ATOM 2427 N N . SER B 1 125 ? -7.43 8.055 12.531 1 98.94 125 SER B N 1
ATOM 2428 C CA . SER B 1 125 ? -8.203 8.273 13.75 1 98.94 125 SER B CA 1
ATOM 2429 C C . SER B 1 125 ? -7.324 8.828 14.867 1 98.94 125 SER B C 1
ATOM 2431 O O . SER B 1 125 ? -7.77 9.656 15.664 1 98.94 125 SER B O 1
ATOM 2433 N N . LEU B 1 126 ? -6.125 8.328 14.977 1 98.88 126 LEU B N 1
ATOM 2434 C CA . LEU B 1 126 ? -5.207 8.867 15.977 1 98.88 126 LEU B CA 1
ATOM 2435 C C . LEU B 1 126 ? -4.887 10.336 15.68 1 98.88 126 LEU B C 1
ATOM 2437 O O . LEU B 1 126 ? -4.848 11.156 16.594 1 98.88 126 LEU B O 1
ATOM 2441 N N . GLY B 1 127 ? -4.621 10.633 14.422 1 98.69 127 GLY B N 1
ATOM 2442 C CA . GLY B 1 127 ? -4.398 12.016 14.039 1 98.69 127 GLY B CA 1
ATOM 2443 C C . GLY B 1 127 ? -5.578 12.914 14.344 1 98.69 127 GLY B C 1
ATOM 2444 O O . GLY B 1 127 ? -5.402 14.016 14.867 1 98.69 127 GLY B O 1
ATOM 2445 N N . ALA B 1 128 ? -6.711 12.477 14.023 1 98.62 128 ALA B N 1
ATOM 2446 C CA . ALA B 1 128 ? -7.922 13.258 14.266 1 98.62 128 ALA B CA 1
ATOM 2447 C C . ALA B 1 128 ? -8.133 13.484 15.758 1 98.62 128 ALA B C 1
ATOM 2449 O O . ALA B 1 128 ? -8.508 14.586 16.172 1 98.62 128 ALA B O 1
ATOM 2450 N N . TYR B 1 129 ? -7.918 12.43 16.531 1 98.62 129 TYR B N 1
ATOM 2451 C CA . TYR B 1 129 ? -8.07 12.555 17.969 1 98.62 129 TYR B CA 1
ATOM 2452 C C . TYR B 1 129 ? -7.074 13.555 18.547 1 98.62 129 TYR B C 1
ATOM 2454 O O . TYR B 1 129 ? -7.41 14.328 19.453 1 98.62 129 TYR B O 1
ATOM 2462 N N . ARG B 1 130 ? -5.863 13.594 18.062 1 98.31 130 ARG B N 1
ATOM 2463 C CA . ARG B 1 130 ? -4.852 14.547 18.5 1 98.31 130 ARG B CA 1
ATOM 2464 C C . ARG B 1 130 ? -5.223 15.969 18.094 1 98.31 130 ARG B C 1
ATOM 2466 O O . ARG B 1 130 ? -4.953 16.922 18.828 1 98.31 130 ARG B O 1
ATOM 2473 N N . ALA B 1 131 ? -5.797 16.062 16.984 1 97.31 131 ALA B N 1
ATOM 2474 C CA . ALA B 1 131 ? -6.188 17.375 16.469 1 97.31 131 ALA B CA 1
ATOM 2475 C C . ALA B 1 131 ? -7.398 17.922 17.219 1 97.31 131 ALA B C 1
ATOM 2477 O O . ALA B 1 131 ? -7.461 19.109 17.547 1 97.31 131 ALA B O 1
ATOM 2478 N N . CYS B 1 132 ? -8.328 17.094 17.422 1 96.12 132 CYS B N 1
ATOM 2479 C CA . CYS B 1 132 ? -9.57 17.438 18.094 1 96.12 132 CYS B CA 1
ATOM 2480 C C . CYS B 1 132 ? -9.977 16.359 19.094 1 96.12 132 CYS B C 1
ATOM 2482 O O . CYS B 1 132 ? -10.68 15.414 18.75 1 96.12 132 CYS B O 1
ATOM 2484 N N . ARG B 1 133 ? -9.695 16.625 20.359 1 97.25 133 ARG B N 1
ATOM 2485 C CA . ARG B 1 133 ? -9.969 15.656 21.406 1 97.25 133 ARG B CA 1
ATOM 2486 C C . ARG B 1 133 ? -11.43 15.695 21.828 1 97.25 133 ARG B C 1
ATOM 2488 O O . ARG B 1 133 ? -11.812 16.469 22.703 1 97.25 133 ARG B O 1
ATOM 2495 N N . ASN B 1 134 ? -12.211 14.945 21.156 1 97.56 134 ASN B N 1
ATOM 2496 C CA . ASN B 1 134 ? -13.617 14.812 21.484 1 97.56 134 ASN B CA 1
ATOM 2497 C C . ASN B 1 134 ? -14.055 13.344 21.484 1 97.56 134 ASN B C 1
ATOM 2499 O O . ASN B 1 134 ? -13.266 12.461 21.172 1 97.56 134 ASN B O 1
ATOM 2503 N N . LEU B 1 135 ? -15.219 13.078 21.891 1 98.38 135 LEU B N 1
ATOM 2504 C CA . LEU B 1 135 ? -15.727 11.727 22.078 1 98.38 135 LEU B CA 1
ATOM 2505 C C . LEU B 1 135 ? -15.836 10.984 20.75 1 98.38 135 LEU B C 1
ATOM 2507 O O . LEU B 1 135 ? -15.578 9.781 20.688 1 98.38 135 LEU B O 1
ATOM 2511 N N . ALA B 1 136 ? -16.266 11.641 19.734 1 98.56 136 ALA B N 1
ATOM 2512 C CA . ALA B 1 136 ? -16.422 11.031 18.422 1 98.56 136 ALA B CA 1
ATOM 2513 C C . ALA B 1 136 ? -15.078 10.523 17.891 1 98.56 136 ALA B C 1
ATOM 2515 O O . ALA B 1 136 ? -14.984 9.391 17.422 1 98.56 136 ALA B O 1
ATOM 2516 N N . ASN B 1 137 ? -14.07 11.367 17.953 1 98.69 137 ASN B N 1
ATOM 2517 C CA . ASN B 1 137 ? -12.75 10.977 17.484 1 98.69 137 ASN B CA 1
ATOM 2518 C C . ASN B 1 137 ? -12.133 9.898 18.359 1 98.69 137 ASN B C 1
ATOM 2520 O O . ASN B 1 137 ? -11.398 9.031 17.875 1 98.69 137 ASN B O 1
ATOM 2524 N N . MET B 1 138 ? -12.414 9.969 19.625 1 98.81 138 MET B N 1
ATOM 2525 C CA . MET B 1 138 ? -11.977 8.898 20.516 1 98.81 138 MET B CA 1
ATOM 2526 C C . MET B 1 138 ? -12.625 7.574 20.141 1 98.81 138 MET B C 1
ATOM 2528 O O . MET B 1 138 ? -11.969 6.531 20.156 1 98.81 138 MET B O 1
ATOM 2532 N N . ALA B 1 139 ? -13.914 7.609 19.859 1 98.81 139 ALA B N 1
ATOM 2533 C CA . ALA B 1 139 ? -14.633 6.41 19.438 1 98.81 139 ALA B CA 1
ATOM 2534 C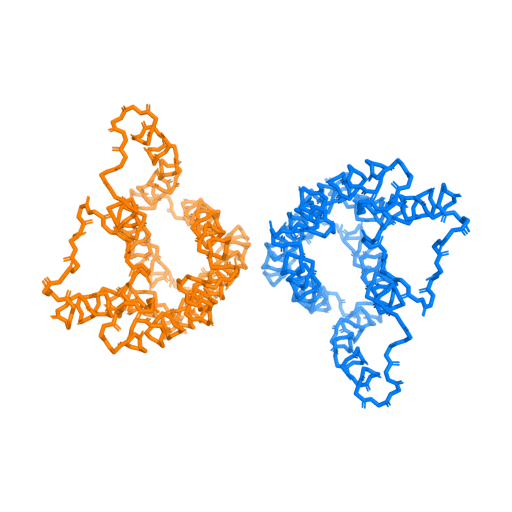 C . ALA B 1 139 ? -14.07 5.855 18.141 1 98.81 139 ALA B C 1
ATOM 2536 O O . ALA B 1 139 ? -13.898 4.641 17.984 1 98.81 139 ALA B O 1
ATOM 2537 N N . ALA B 1 140 ? -13.781 6.734 17.188 1 98.88 140 ALA B N 1
ATOM 2538 C CA . ALA B 1 140 ? -13.18 6.316 15.922 1 98.88 140 ALA B CA 1
ATOM 2539 C C . ALA B 1 140 ? -11.844 5.617 16.156 1 98.88 140 ALA B C 1
ATOM 2541 O O . ALA B 1 140 ? -11.562 4.586 15.539 1 98.88 140 ALA B O 1
ATOM 2542 N N . LEU B 1 141 ? -11.039 6.223 17.016 1 98.94 141 LEU B N 1
ATOM 2543 C CA . LEU B 1 141 ? -9.742 5.641 17.328 1 98.94 141 LEU B CA 1
ATOM 2544 C C . LEU B 1 141 ? -9.906 4.281 18 1 98.94 141 LEU B C 1
ATOM 2546 O O . LEU B 1 141 ? -9.219 3.318 17.641 1 98.94 141 LEU B O 1
ATOM 2550 N N . ALA B 1 142 ? -10.797 4.18 18.953 1 98.88 142 ALA B N 1
ATOM 2551 C CA . ALA B 1 142 ? -11.039 2.926 19.656 1 98.88 142 ALA B CA 1
ATOM 2552 C C . ALA B 1 142 ? -11.5 1.832 18.703 1 98.88 142 ALA B C 1
ATOM 2554 O O . ALA B 1 142 ? -11.031 0.695 18.766 1 98.88 142 ALA B O 1
ATOM 2555 N N . LEU B 1 143 ? -12.414 2.182 17.828 1 98.88 143 LEU B N 1
ATOM 2556 C CA . LEU B 1 143 ? -12.922 1.224 16.859 1 98.88 143 LEU B CA 1
ATOM 2557 C C . LEU B 1 143 ? -11.812 0.771 15.914 1 98.88 143 LEU B C 1
ATOM 2559 O O . LEU B 1 143 ? -11.711 -0.416 15.594 1 98.88 143 LEU B O 1
ATOM 2563 N N . SER B 1 144 ? -11.016 1.721 15.445 1 98.88 144 SER B N 1
ATOM 2564 C CA . SER B 1 144 ? -9.922 1.4 14.539 1 98.88 144 SER B CA 1
ATOM 2565 C C . SER B 1 144 ? -8.914 0.457 15.195 1 98.88 144 SER B C 1
ATOM 2567 O O . SER B 1 144 ? -8.438 -0.482 14.562 1 98.88 144 SER B O 1
ATOM 2569 N N . LEU B 1 145 ? -8.586 0.676 16.422 1 98.88 145 LEU B N 1
ATOM 2570 C CA . LEU B 1 145 ? -7.613 -0.137 17.141 1 98.88 145 LEU B CA 1
ATOM 2571 C C . LEU B 1 145 ? -8.188 -1.513 17.453 1 98.88 145 LEU B C 1
ATOM 2573 O O . LEU B 1 145 ? -7.457 -2.51 17.453 1 98.88 145 LEU B O 1
ATOM 2577 N N . ALA B 1 146 ? -9.445 -1.599 17.703 1 98.69 146 ALA B N 1
ATOM 2578 C CA . ALA B 1 146 ? -10.078 -2.836 18.156 1 98.69 146 ALA B CA 1
ATOM 2579 C C . ALA B 1 146 ? -10.43 -3.732 16.969 1 98.69 146 ALA B C 1
ATOM 2581 O O . ALA B 1 146 ? -10.594 -4.945 17.125 1 98.69 146 ALA B O 1
ATOM 2582 N N . ALA B 1 147 ? -10.57 -3.123 15.797 1 98.56 147 ALA B N 1
ATOM 2583 C CA . ALA B 1 147 ? -11.148 -3.814 14.648 1 98.56 147 ALA B CA 1
ATOM 2584 C C . ALA B 1 147 ? -10.398 -5.109 14.352 1 98.56 147 ALA B C 1
ATOM 2586 O O . ALA B 1 147 ? -11.008 -6.184 14.281 1 98.56 147 ALA B O 1
ATOM 2587 N N . PHE B 1 148 ? -9.109 -5.031 14.219 1 98.44 148 PHE B N 1
ATOM 2588 C CA . PHE B 1 148 ? -8.328 -6.195 13.812 1 98.44 148 PHE B CA 1
ATOM 2589 C C . PHE B 1 148 ? -8.242 -7.211 14.938 1 98.44 148 PHE B C 1
ATOM 2591 O O . PHE B 1 148 ? -8.469 -8.406 14.727 1 98.44 148 PHE B O 1
ATOM 2598 N N . PRO B 1 149 ? -7.906 -6.855 16.188 1 98.44 149 PRO B N 1
ATOM 2599 C CA . PRO B 1 149 ? -7.891 -7.816 17.297 1 98.44 149 PRO B CA 1
ATOM 2600 C C . PRO B 1 149 ? -9.227 -8.539 17.469 1 98.44 149 PRO B C 1
ATOM 2602 O O . PRO B 1 149 ? -9.25 -9.742 17.734 1 98.44 149 PRO B O 1
ATOM 2605 N N . VAL B 1 150 ? -10.359 -7.844 17.328 1 98.56 150 VAL B N 1
ATOM 2606 C CA . VAL B 1 150 ? -11.68 -8.461 17.453 1 98.56 150 VAL B CA 1
ATOM 2607 C C . VAL B 1 150 ? -11.891 -9.461 16.312 1 98.56 150 VAL B C 1
ATOM 2609 O O . VAL B 1 150 ? -12.422 -10.555 16.531 1 98.56 150 VAL B O 1
ATOM 2612 N N . TYR B 1 151 ? 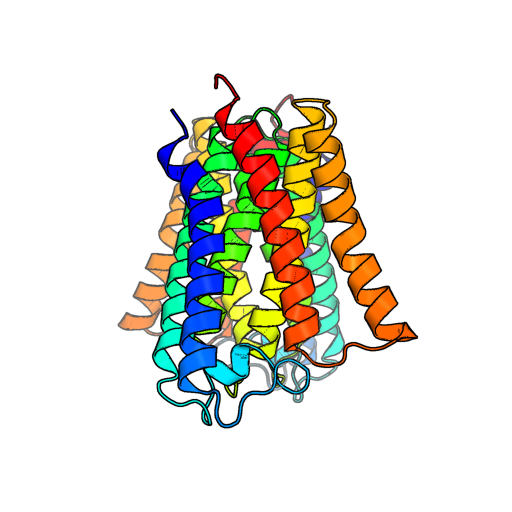-11.516 -9.055 15.109 1 98.5 151 TYR B N 1
ATOM 2613 C CA . TYR B 1 151 ? -11.578 -9.969 13.977 1 98.5 151 TYR B CA 1
ATOM 2614 C C . TYR B 1 151 ? -10.852 -11.273 14.281 1 98.5 151 TYR B C 1
ATOM 2616 O O . TYR B 1 151 ? -11.383 -12.359 14.055 1 98.5 151 TYR B O 1
ATOM 2624 N N . ILE B 1 152 ? -9.594 -11.156 14.805 1 98.38 152 ILE B N 1
ATOM 2625 C CA . ILE B 1 152 ? -8.766 -12.32 15.094 1 98.38 152 ILE B CA 1
ATOM 2626 C C . ILE B 1 152 ? -9.391 -13.133 16.219 1 98.38 152 ILE B C 1
ATOM 2628 O O . ILE B 1 152 ? -9.469 -14.367 16.141 1 98.38 152 ILE B O 1
ATOM 2632 N N . LEU B 1 153 ? -9.859 -12.484 17.219 1 98.19 153 LEU B N 1
ATOM 2633 C CA . LEU B 1 153 ? -10.445 -13.148 18.375 1 98.19 153 LEU B CA 1
ATOM 2634 C C . LEU B 1 153 ? -11.672 -13.961 17.969 1 98.19 153 LEU B C 1
ATOM 2636 O O . LEU B 1 153 ? -11.805 -15.125 18.359 1 98.19 153 LEU B O 1
ATOM 2640 N N . ILE B 1 154 ? -12.516 -13.375 17.172 1 98.06 154 ILE B N 1
ATOM 2641 C CA . ILE B 1 154 ? -13.703 -14.086 16.703 1 98.06 154 ILE B CA 1
ATOM 2642 C C . ILE B 1 154 ? -13.289 -15.258 15.812 1 98.06 154 ILE B C 1
ATOM 2644 O O . ILE B 1 154 ? -13.844 -16.344 15.922 1 98.06 154 ILE B O 1
ATOM 2648 N N . GLY B 1 155 ? -12.344 -14.984 14.984 1 97.12 155 GLY B N 1
ATOM 2649 C CA . GLY B 1 155 ? -11.867 -16.016 14.086 1 97.12 155 GLY B CA 1
ATOM 2650 C C . GLY B 1 155 ? -11.328 -17.234 14.805 1 97.12 155 GLY B C 1
ATOM 2651 O O . GLY B 1 155 ? -11.602 -18.375 14.406 1 97.12 155 GLY B O 1
ATOM 2652 N N . ILE B 1 156 ? -10.609 -17.094 15.938 1 97.06 156 ILE B N 1
ATOM 2653 C CA . ILE B 1 156 ? -9.93 -18.219 16.578 1 97.06 156 ILE B CA 1
ATOM 2654 C C . ILE B 1 156 ? -10.836 -18.844 17.641 1 97.06 156 ILE B C 1
ATOM 2656 O O . ILE B 1 156 ? -10.562 -19.938 18.125 1 97.06 156 ILE B O 1
ATOM 2660 N N . THR B 1 157 ? -11.852 -18.25 18.047 1 97 157 THR B N 1
ATOM 2661 C CA . THR B 1 157 ? -12.742 -18.781 19.078 1 97 157 THR B CA 1
ATOM 2662 C C . THR B 1 157 ? -14.023 -19.344 18.438 1 97 157 THR B C 1
ATOM 2664 O O . THR B 1 157 ? -14.188 -20.562 18.359 1 97 157 THR B O 1
ATOM 2667 N N . LEU B 1 158 ? -14.812 -18.5 17.859 1 96.62 158 LEU B N 1
ATOM 2668 C CA . LEU B 1 158 ? -16.125 -18.859 17.312 1 96.62 158 LEU B CA 1
ATOM 2669 C C . LEU B 1 158 ? -16.016 -19.281 15.859 1 96.62 158 LEU B C 1
ATOM 2671 O O . LEU B 1 158 ? -16.844 -20.047 15.359 1 96.62 158 LEU B O 1
ATOM 2675 N N . GLY B 1 159 ? -14.977 -18.75 15.305 1 97.44 159 GLY B N 1
ATOM 2676 C CA . GLY B 1 159 ? -14.906 -18.891 13.867 1 97.44 159 GLY B CA 1
ATOM 2677 C C . GLY B 1 159 ? -15.914 -18.031 13.125 1 97.44 159 GLY B C 1
ATOM 2678 O O . GLY B 1 159 ? -17.016 -17.797 13.609 1 97.44 159 GLY B O 1
ATOM 2679 N N . TRP B 1 160 ? -15.5 -17.547 11.953 1 97.62 160 TRP B N 1
ATOM 2680 C CA . TRP B 1 160 ? -16.438 -16.828 11.109 1 97.62 160 TRP B CA 1
ATOM 2681 C C . TRP B 1 160 ? -17.297 -17.797 10.297 1 97.62 160 TRP B C 1
ATOM 2683 O O . TRP B 1 160 ? -16.766 -18.734 9.695 1 97.62 160 TRP B O 1
ATOM 2693 N N . PRO B 1 161 ? -18.625 -17.578 10.297 1 97.44 161 PRO B N 1
ATOM 2694 C CA . PRO B 1 161 ? -19.469 -18.469 9.516 1 97.44 161 PRO B CA 1
ATOM 2695 C C . PRO B 1 161 ? -19.078 -18.516 8.039 1 97.44 161 PRO B C 1
ATOM 2697 O O . PRO B 1 161 ? -19.281 -19.531 7.367 1 97.44 161 PRO B O 1
ATOM 2700 N N . SER B 1 162 ? -18.688 -17.438 7.512 1 97.81 162 SER B N 1
ATOM 2701 C CA . SER B 1 162 ? -18.266 -17.328 6.117 1 97.81 162 SER B CA 1
ATOM 2702 C C . SER B 1 162 ? -17.312 -16.156 5.918 1 97.81 162 SER B C 1
ATOM 2704 O O . SER B 1 162 ? -17.156 -15.312 6.809 1 97.81 162 SER B O 1
ATOM 2706 N N . ALA B 1 163 ? -16.703 -16.125 4.789 1 97.25 163 ALA B N 1
ATOM 2707 C CA . ALA B 1 163 ? -15.867 -14.984 4.418 1 97.25 163 ALA B CA 1
ATOM 2708 C C . ALA B 1 163 ? -16.703 -13.711 4.316 1 97.25 163 ALA B C 1
ATOM 2710 O O . ALA B 1 163 ? -16.266 -12.633 4.723 1 97.25 163 ALA B O 1
ATOM 2711 N N . ALA B 1 164 ? -17.891 -13.828 3.797 1 98.44 164 ALA B N 1
ATOM 2712 C CA . ALA B 1 164 ? -18.781 -12.672 3.635 1 98.44 164 ALA B CA 1
ATOM 2713 C C . ALA B 1 164 ? -19.109 -12.047 4.984 1 98.44 164 ALA B C 1
ATOM 2715 O O . ALA B 1 164 ? -19.141 -10.82 5.113 1 98.44 164 ALA B O 1
ATOM 2716 N N . VAL B 1 165 ? -19.359 -12.852 5.938 1 98.56 165 VAL B N 1
ATOM 2717 C CA . VAL B 1 165 ? -19.672 -12.344 7.266 1 98.56 165 VAL B CA 1
ATOM 2718 C C . VAL B 1 165 ? -18.469 -11.602 7.84 1 98.56 165 VAL B C 1
ATOM 2720 O O . VAL B 1 165 ? -18.609 -10.516 8.398 1 98.56 165 VAL B O 1
ATOM 2723 N N . ALA B 1 166 ? -17.328 -12.227 7.727 1 98.25 166 ALA B N 1
ATOM 2724 C CA . ALA B 1 166 ? -16.094 -11.586 8.188 1 98.25 166 ALA B CA 1
ATOM 2725 C C . ALA B 1 166 ? -15.852 -10.273 7.449 1 98.25 166 ALA B C 1
ATOM 2727 O O . ALA B 1 166 ? -15.453 -9.281 8.055 1 98.25 166 ALA B O 1
ATOM 2728 N N . GLU B 1 167 ? -16.094 -10.281 6.16 1 98.5 167 GLU B N 1
ATOM 2729 C CA . GLU B 1 167 ? -15.938 -9.078 5.348 1 98.5 167 GLU B CA 1
ATOM 2730 C C . GLU B 1 167 ? -16.938 -7.996 5.762 1 98.5 167 GLU B C 1
ATOM 2732 O O . GLU B 1 167 ? -16.594 -6.816 5.828 1 98.5 167 GLU B O 1
ATOM 2737 N N . ALA B 1 168 ? -18.141 -8.375 5.992 1 98.62 168 ALA B N 1
ATOM 2738 C CA . ALA B 1 168 ? -19.156 -7.43 6.43 1 98.62 168 ALA B CA 1
ATOM 2739 C C . ALA B 1 168 ? -18.766 -6.75 7.734 1 98.62 168 ALA B C 1
ATOM 2741 O O . ALA B 1 168 ? -18.969 -5.547 7.91 1 98.62 168 ALA B O 1
ATOM 2742 N N . TYR B 1 169 ? -18.25 -7.516 8.672 1 98.5 169 TYR B N 1
ATOM 2743 C CA . TYR B 1 169 ? -17.719 -6.949 9.906 1 98.5 169 TYR B CA 1
ATOM 2744 C C . TYR B 1 169 ? -16.719 -5.836 9.609 1 98.5 169 TYR B C 1
ATOM 2746 O O . TYR B 1 169 ? -16.844 -4.727 10.133 1 98.5 169 TYR B O 1
ATOM 2754 N N . GLY B 1 170 ? -15.719 -6.133 8.766 1 98.56 170 GLY B N 1
ATOM 2755 C CA . GLY B 1 170 ? -14.711 -5.152 8.414 1 98.56 170 GLY B CA 1
ATOM 2756 C C . GLY B 1 170 ? -15.281 -3.926 7.727 1 98.56 170 GLY B C 1
ATOM 2757 O O . GLY B 1 170 ? -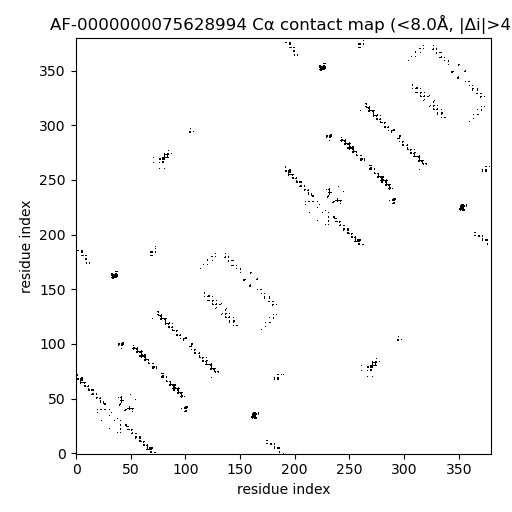14.914 -2.797 8.062 1 98.56 170 GLY B O 1
ATOM 2758 N N . ILE B 1 171 ? -16.172 -4.145 6.816 1 98.81 171 ILE B N 1
ATOM 2759 C CA . ILE B 1 171 ? -16.766 -3.066 6.027 1 98.81 171 ILE B CA 1
ATOM 2760 C C . ILE B 1 171 ? -17.562 -2.141 6.941 1 98.81 171 ILE B C 1
ATOM 2762 O O . ILE B 1 171 ? -17.469 -0.916 6.832 1 98.81 171 ILE B O 1
ATOM 2766 N N . VAL B 1 172 ? -18.312 -2.684 7.824 1 98.81 172 VAL B N 1
ATOM 2767 C CA . VAL B 1 172 ? -19.141 -1.889 8.719 1 98.81 172 VAL B CA 1
ATOM 2768 C C . VAL B 1 172 ? -18.266 -1.032 9.625 1 98.81 172 VAL B C 1
ATOM 2770 O O . VAL B 1 172 ? -18.547 0.151 9.836 1 98.81 172 VAL B O 1
ATOM 2773 N N . VAL B 1 173 ? -17.203 -1.654 10.188 1 98.81 173 VAL B N 1
ATOM 2774 C CA . VAL B 1 173 ? -16.266 -0.895 11.023 1 98.81 173 VAL B CA 1
ATOM 2775 C C . VAL B 1 173 ? -15.68 0.257 10.211 1 98.81 173 VAL B C 1
ATOM 2777 O O . VAL B 1 173 ? -15.633 1.396 10.68 1 98.81 173 VAL B O 1
ATOM 2780 N N . ILE B 1 174 ? -15.234 -0.01 9 1 98.94 174 ILE B N 1
ATOM 2781 C CA . ILE B 1 174 ? -14.664 0.999 8.109 1 98.94 174 ILE B CA 1
ATOM 2782 C C . ILE B 1 174 ? -15.68 2.119 7.895 1 98.94 174 ILE B C 1
ATOM 2784 O O . ILE B 1 174 ? -15.344 3.301 8.008 1 98.94 174 ILE B O 1
ATOM 2788 N N . ASP B 1 175 ? -16.922 1.768 7.621 1 98.88 175 ASP B N 1
ATOM 2789 C CA . ASP B 1 175 ? -17.969 2.742 7.32 1 98.88 175 ASP B CA 1
ATOM 2790 C C . ASP B 1 175 ? -18.219 3.666 8.516 1 98.88 175 ASP B C 1
ATOM 2792 O O . ASP B 1 175 ? -18.297 4.887 8.352 1 98.88 175 ASP B O 1
ATOM 2796 N N . ILE B 1 176 ? -18.297 3.104 9.688 1 98.81 176 ILE B N 1
ATOM 2797 C CA . ILE B 1 176 ? -18.562 3.887 10.891 1 98.81 176 ILE B CA 1
ATOM 2798 C C . ILE B 1 176 ? -17.422 4.875 11.125 1 98.81 176 ILE B C 1
ATOM 2800 O O . ILE B 1 176 ? -17.656 6.066 11.336 1 98.81 176 ILE B O 1
ATOM 2804 N N . VAL B 1 177 ? -16.219 4.398 11.062 1 98.88 177 VAL B N 1
ATOM 2805 C CA . VAL B 1 177 ? -15.055 5.234 11.336 1 98.88 177 VAL B CA 1
ATOM 2806 C C . VAL B 1 177 ? -14.945 6.328 10.281 1 98.88 177 VAL B C 1
ATOM 2808 O O . VAL B 1 177 ? -14.695 7.492 10.602 1 98.88 177 VAL B O 1
ATOM 2811 N N . VAL B 1 178 ? -15.164 5.992 9.016 1 98.81 178 VAL B N 1
ATOM 2812 C CA . VAL B 1 178 ? -15.055 6.949 7.918 1 98.81 178 VAL B CA 1
ATOM 2813 C C . VAL B 1 178 ? -16.109 8.039 8.078 1 98.81 178 VAL B C 1
ATOM 2815 O O . VAL B 1 178 ? -15.844 9.219 7.832 1 98.81 178 VAL B O 1
ATOM 2818 N N . ILE B 1 179 ? -17.281 7.672 8.461 1 98.5 179 ILE B N 1
ATOM 2819 C CA . ILE B 1 179 ? -18.344 8.648 8.664 1 98.5 179 ILE B CA 1
ATOM 2820 C C . ILE B 1 179 ? -17.969 9.609 9.789 1 98.5 179 ILE B C 1
ATOM 2822 O O . ILE B 1 179 ? -18.094 10.828 9.648 1 98.5 179 ILE B O 1
ATOM 2826 N N . ILE B 1 180 ? -17.469 9.047 10.906 1 98.69 180 ILE B N 1
ATOM 2827 C CA . ILE B 1 180 ? -17.062 9.867 12.039 1 98.69 180 ILE B CA 1
ATOM 2828 C C . ILE B 1 180 ? -15.961 10.836 11.609 1 98.69 180 ILE B C 1
ATOM 2830 O O . ILE B 1 180 ? -16.031 12.031 11.875 1 98.69 180 ILE B O 1
ATOM 2834 N N . LEU B 1 181 ? -14.953 10.352 10.953 1 98.5 181 LEU B N 1
ATOM 2835 C CA . LEU B 1 181 ? -13.82 11.164 10.539 1 98.5 181 LEU B CA 1
ATOM 2836 C C . LEU B 1 181 ? -14.242 12.219 9.531 1 98.5 181 LEU B C 1
ATOM 2838 O O . LEU B 1 181 ? -13.781 13.367 9.586 1 98.5 181 LEU B O 1
ATOM 2842 N N . THR B 1 182 ? -15.117 11.789 8.602 1 98.31 182 THR B N 1
ATOM 2843 C CA . THR B 1 182 ? -15.586 12.734 7.598 1 98.31 182 THR B CA 1
ATOM 2844 C C . THR B 1 182 ? -16.312 13.906 8.258 1 98.31 182 THR B C 1
ATOM 2846 O O . THR B 1 182 ? -16.109 15.062 7.879 1 98.31 182 THR B O 1
ATOM 2849 N N . LEU B 1 183 ? -17.141 13.617 9.211 1 97.19 183 LEU B N 1
ATOM 2850 C CA . LEU B 1 183 ? -17.859 14.672 9.922 1 97.19 183 LEU B CA 1
ATOM 2851 C C . LEU B 1 183 ? -16.891 15.602 10.633 1 97.19 183 LEU B C 1
ATOM 2853 O O . LEU B 1 183 ? -17.094 16.828 10.641 1 97.19 183 LEU B O 1
ATOM 2857 N N . ASP B 1 184 ? -15.906 15.023 11.195 1 97.06 184 ASP B N 1
ATOM 2858 C CA . ASP B 1 184 ? -14.891 15.844 11.844 1 97.06 184 ASP B CA 1
ATOM 2859 C C . ASP B 1 184 ? -14.18 16.734 10.836 1 97.06 184 ASP B C 1
ATOM 2861 O O . ASP B 1 184 ? -14.023 17.938 11.07 1 97.06 184 ASP B O 1
ATOM 2865 N N . TYR B 1 185 ? -13.719 16.156 9.75 1 97.06 185 TYR B N 1
ATOM 2866 C CA . TYR B 1 185 ? -12.984 16.906 8.742 1 97.06 185 TYR B CA 1
ATOM 2867 C C . TYR B 1 185 ? -13.844 18.031 8.156 1 97.06 185 TYR B C 1
ATOM 2869 O O . TYR B 1 185 ? -13.336 19.109 7.832 1 97.06 185 TYR B O 1
ATOM 2877 N N . LEU B 1 186 ? -15.133 17.797 7.992 1 95.31 186 LEU B N 1
ATOM 2878 C CA . LEU B 1 186 ? -16.047 18.781 7.438 1 95.31 186 LEU B CA 1
ATOM 2879 C C . LEU B 1 186 ? -16.234 19.938 8.414 1 95.31 186 LEU B C 1
ATOM 2881 O O . LEU B 1 186 ? -16.562 21.062 7.996 1 95.31 186 LEU B O 1
ATOM 2885 N N . ARG B 1 187 ? -16.016 19.672 9.641 1 92.88 187 ARG B N 1
ATOM 2886 C CA . ARG B 1 187 ? -16.234 20.688 10.656 1 92.88 187 ARG B CA 1
ATOM 2887 C C . ARG B 1 187 ? -14.992 21.547 10.859 1 92.88 187 ARG B C 1
ATOM 2889 O O . ARG B 1 187 ? -15.055 22.625 11.453 1 92.88 187 ARG B O 1
ATOM 2896 N N . ARG B 1 188 ? -13.977 21 10.336 1 89.38 188 ARG B N 1
ATOM 2897 C CA . ARG B 1 188 ? -12.734 21.75 10.516 1 89.38 188 ARG B CA 1
ATOM 2898 C C . ARG B 1 188 ? -12.688 22.969 9.617 1 89.38 188 ARG B C 1
ATOM 2900 O O . ARG B 1 188 ? -13.227 22.953 8.508 1 89.38 188 ARG B O 1
ATOM 2907 N N . ARG B 1 189 ? -12.43 24.172 10.133 1 73.12 189 ARG B N 1
ATOM 2908 C CA . ARG B 1 189 ? -12.336 25.438 9.414 1 73.12 189 ARG B CA 1
ATOM 2909 C C . ARG B 1 189 ? -10.977 25.578 8.727 1 73.12 189 ARG B C 1
ATOM 2911 O O . ARG B 1 189 ? -10.188 26.453 9.078 1 73.12 189 ARG B O 1
ATOM 2918 N N . VAL B 1 190 ? -10.602 24.516 8.195 1 66.94 190 VAL B N 1
ATOM 2919 C CA . VAL B 1 190 ? -9.312 24.672 7.543 1 66.94 190 VAL B CA 1
ATOM 2920 C C . VAL B 1 190 ? -9.516 24.953 6.055 1 66.94 190 VAL B C 1
ATOM 2922 O O . VAL B 1 190 ? -10.523 24.562 5.473 1 66.94 190 VAL B O 1
#